Protein AF-A0A1I8JDF8-F1 (afdb_monomer_lite)

Organism: NCBI:txid282301

InterPro domains:
  IPR001594 Palmitoyltransferase, DHHC domain [PF01529] (97-231)
  IPR039859 Palmitoyltransferase PFA4/ZDHHC16/ZDHHC20/ERF2-like [PTHR12246] (13-276)

Sequence (276 aa):
DSSCRTAKQRLRRVLHWGPLIALFIIFYIAIYTSRLLLIWWPPLKSHSNLLHVAVYALEYYLVMSTYLKAMFWGPGFVPIGWRPIDLTDDQQLKSLLQWCSICKGYKAPRSHHCSRCGRCVTKMDHHCPWINACVGHRNHAQFTYFLLFAPLGCLHSAVIVSYCVYYTLFYPFYHQDSEFPTEDYAMMNLWEVLLAFFCLGLALGTTIAVGALFFVQLKSILRNRTGIEFWICDKADYRLECRHDSMTAHLSIDEAGQPPKFQYPYDLGRMRNFKQ

Radius of gyration: 25.92 Å; chains: 1; bounding box: 53×54×81 Å

Structure (mmCIF, N/CA/C/O backbone):
data_AF-A0A1I8JDF8-F1
#
_entry.id   AF-A0A1I8JDF8-F1
#
loop_
_atom_site.group_PDB
_atom_site.id
_atom_site.type_symbol
_atom_site.label_atom_id
_atom_site.label_alt_id
_atom_site.label_comp_id
_atom_site.label_asym_id
_atom_site.label_entity_id
_atom_site.label_seq_id
_atom_site.pdbx_PDB_ins_code
_atom_site.Cartn_x
_atom_site.Cartn_y
_atom_site.Cartn_z
_atom_site.occupancy
_atom_site.B_iso_or_equiv
_atom_site.auth_seq_id
_atom_site.auth_comp_id
_atom_site.auth_asym_id
_atom_site.auth_atom_id
_atom_site.pdbx_PDB_model_num
ATOM 1 N N . ASP A 1 1 ? -10.940 -16.467 15.865 1.00 50.69 1 ASP A N 1
ATOM 2 C CA . ASP A 1 1 ? -10.880 -15.403 14.839 1.00 50.69 1 ASP A CA 1
ATOM 3 C C . ASP A 1 1 ? -11.432 -15.901 13.488 1.00 50.69 1 ASP A C 1
ATOM 5 O O . ASP A 1 1 ? -10.698 -16.272 12.581 1.00 50.69 1 ASP A O 1
ATOM 9 N N . SER A 1 2 ? -12.756 -16.074 13.401 1.00 42.25 2 SER A N 1
ATOM 10 C CA . SER A 1 2 ? -13.461 -16.930 12.421 1.00 42.25 2 SER A CA 1
ATOM 11 C C . SER A 1 2 ? -13.944 -16.234 11.138 1.00 42.25 2 SER A C 1
ATOM 13 O O . SER A 1 2 ? -14.453 -16.899 10.240 1.00 42.25 2 SER A O 1
ATOM 15 N N . SER A 1 3 ? -13.773 -14.919 11.000 1.00 47.53 3 SER A N 1
ATOM 16 C CA . SER A 1 3 ? -14.378 -14.105 9.926 1.00 47.53 3 SER A CA 1
ATOM 17 C C . SER A 1 3 ? -13.696 -14.216 8.552 1.00 47.53 3 SER A C 1
ATOM 19 O O . SER A 1 3 ? -14.133 -13.563 7.609 1.00 47.53 3 SER A O 1
ATOM 21 N N . CYS A 1 4 ? -12.647 -15.035 8.410 1.00 51.50 4 CYS A N 1
ATOM 22 C CA . CYS A 1 4 ? -11.919 -15.223 7.147 1.00 51.50 4 CYS A CA 1
ATOM 23 C C . CYS A 1 4 ? -11.665 -16.705 6.795 1.00 51.50 4 CYS A C 1
ATOM 25 O O . CYS A 1 4 ? -10.653 -17.041 6.168 1.00 51.50 4 CYS A O 1
ATOM 27 N N . ARG A 1 5 ? -12.540 -17.618 7.248 1.00 56.97 5 ARG A N 1
ATOM 28 C CA . ARG A 1 5 ? -12.331 -19.066 7.065 1.00 56.97 5 ARG A CA 1
ATOM 29 C C . ARG A 1 5 ? -12.940 -19.632 5.791 1.00 56.97 5 ARG A C 1
ATOM 31 O O . ARG A 1 5 ? -12.353 -20.543 5.222 1.00 56.97 5 ARG A O 1
ATOM 38 N N . THR A 1 6 ? -14.073 -19.117 5.316 1.00 69.25 6 THR A N 1
ATOM 39 C CA . THR A 1 6 ? -14.711 -19.748 4.152 1.00 69.25 6 THR A CA 1
ATOM 40 C C . THR A 1 6 ? -13.987 -19.360 2.864 1.00 69.25 6 THR A C 1
ATOM 42 O O . THR A 1 6 ? -13.694 -18.182 2.633 1.00 69.25 6 THR A O 1
ATOM 45 N N . ALA A 1 7 ? -13.732 -20.342 1.996 1.00 78.06 7 ALA A N 1
ATOM 46 C CA . ALA A 1 7 ? -13.188 -20.104 0.659 1.00 78.06 7 ALA A CA 1
ATOM 47 C C . ALA A 1 7 ? -14.028 -19.063 -0.106 1.00 78.06 7 ALA A C 1
ATOM 49 O O . ALA A 1 7 ? -13.483 -18.171 -0.746 1.00 78.06 7 ALA A O 1
ATOM 50 N N . LYS A 1 8 ? -15.355 -19.085 0.083 1.00 81.81 8 LYS A N 1
ATOM 51 C CA . LYS A 1 8 ? -16.304 -18.115 -0.480 1.00 81.81 8 LYS A CA 1
ATOM 52 C C . LYS A 1 8 ? -16.031 -16.668 -0.053 1.00 81.81 8 LYS A C 1
ATOM 54 O O . LYS A 1 8 ? -16.109 -15.768 -0.881 1.00 81.81 8 LYS A O 1
ATOM 59 N N . GLN A 1 9 ? -15.708 -16.417 1.218 1.00 77.69 9 GLN A N 1
ATOM 60 C CA . GLN A 1 9 ? -15.363 -15.069 1.694 1.00 77.69 9 GLN A CA 1
ATOM 61 C C . GLN A 1 9 ? -14.008 -14.601 1.161 1.00 77.69 9 GLN A C 1
ATOM 63 O O . GLN A 1 9 ? -13.874 -13.435 0.802 1.00 77.69 9 GLN A O 1
ATOM 68 N N . ARG A 1 10 ? -13.020 -15.503 1.077 1.00 81.75 10 ARG A N 1
ATOM 69 C CA . ARG A 1 10 ? -11.715 -15.192 0.472 1.00 81.75 10 ARG A CA 1
ATOM 70 C C . ARG A 1 10 ? -11.858 -14.869 -1.014 1.00 81.75 10 ARG A C 1
ATOM 72 O O . ARG A 1 10 ? -11.315 -13.871 -1.465 1.00 81.75 10 ARG A O 1
ATOM 79 N N . LEU A 1 11 ? -12.665 -15.644 -1.736 1.00 85.50 11 LEU A N 1
ATOM 80 C CA . LEU A 1 11 ? -12.961 -15.407 -3.145 1.00 85.50 11 LEU A CA 1
ATOM 81 C C . LEU A 1 11 ? -13.676 -14.066 -3.353 1.00 85.50 11 LEU A C 1
ATOM 83 O O . LEU A 1 11 ? -13.231 -13.253 -4.152 1.00 85.50 11 LEU A O 1
ATOM 87 N N . ARG A 1 12 ? -14.722 -13.777 -2.568 1.00 86.81 12 ARG A N 1
ATOM 88 C CA . ARG A 1 12 ? -15.394 -12.463 -2.587 1.00 86.81 12 ARG A CA 1
ATOM 89 C C . ARG A 1 12 ? -14.449 -11.306 -2.268 1.00 86.81 12 ARG A C 1
ATOM 91 O O . ARG A 1 12 ? -14.669 -10.206 -2.762 1.00 86.81 12 ARG A O 1
ATOM 98 N N . ARG A 1 13 ? -13.424 -11.538 -1.438 1.00 87.31 13 ARG A N 1
ATOM 99 C CA . ARG A 1 13 ? -12.406 -10.525 -1.154 1.00 87.31 13 ARG A CA 1
ATOM 100 C C . ARG A 1 13 ? -11.643 -10.166 -2.422 1.00 87.31 13 ARG A C 1
ATOM 102 O O . ARG A 1 13 ? -11.627 -8.995 -2.777 1.00 87.31 13 ARG A O 1
ATOM 109 N N . VAL A 1 14 ? -11.088 -11.170 -3.099 1.00 91.31 14 VAL A N 1
ATOM 110 C CA . VAL A 1 14 ? -10.269 -11.001 -4.311 1.00 91.31 14 VAL A CA 1
ATOM 111 C C . VAL A 1 14 ? -11.081 -10.468 -5.490 1.00 91.31 14 VAL A C 1
ATOM 113 O O . VAL A 1 14 ? -10.590 -9.624 -6.223 1.00 91.31 14 VAL A O 1
ATOM 116 N N . LEU A 1 15 ? -12.332 -10.908 -5.653 1.00 94.19 15 LEU A N 1
ATOM 117 C CA . LEU A 1 15 ? -13.197 -10.493 -6.766 1.00 94.19 15 LEU A CA 1
ATOM 118 C C . LEU A 1 15 ? -13.806 -9.090 -6.606 1.00 94.19 15 LEU A C 1
ATOM 120 O O . LEU A 1 15 ? -14.598 -8.658 -7.439 1.00 94.19 15 LEU A O 1
ATOM 124 N N . HIS A 1 16 ? -13.481 -8.371 -5.534 1.00 95.56 16 HIS A N 1
ATOM 125 C CA . HIS A 1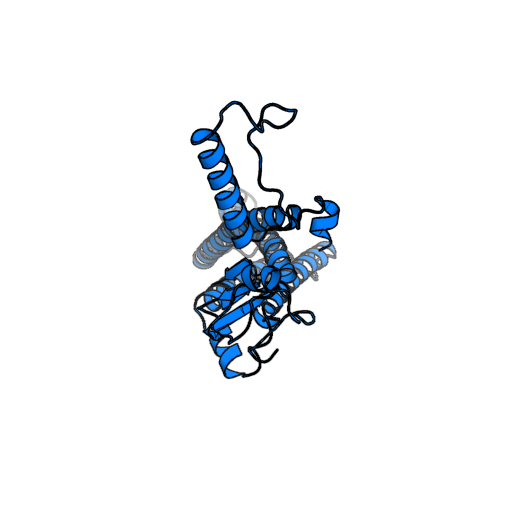 16 ? -13.870 -6.972 -5.406 1.00 95.56 16 HIS A CA 1
ATOM 126 C C . HIS A 1 16 ? -13.042 -6.103 -6.361 1.00 95.56 16 HIS A C 1
ATOM 128 O O . HIS A 1 16 ? -11.864 -6.370 -6.586 1.00 95.56 16 HIS A O 1
ATOM 134 N N . TRP A 1 17 ? -13.640 -5.033 -6.890 1.00 97.06 17 TRP A N 1
ATOM 135 C CA . TRP A 1 17 ? -12.993 -4.158 -7.875 1.00 97.06 17 TRP A CA 1
ATOM 136 C C . TRP A 1 17 ? -11.631 -3.633 -7.397 1.00 97.06 17 TRP A C 1
ATOM 138 O O . TRP A 1 17 ? -10.691 -3.570 -8.178 1.00 97.06 17 TRP A O 1
ATOM 148 N N . GLY A 1 18 ? -11.500 -3.316 -6.104 1.00 97.44 18 GLY A N 1
ATOM 149 C CA . GLY A 1 18 ? -10.258 -2.789 -5.535 1.00 97.44 18 GLY A CA 1
ATOM 150 C C . GLY A 1 18 ? -9.078 -3.755 -5.686 1.00 97.44 18 GLY A C 1
ATOM 151 O O . GLY A 1 18 ? -8.097 -3.386 -6.331 1.00 97.44 18 GLY A O 1
ATOM 152 N N . PRO A 1 19 ? -9.160 -4.993 -5.159 1.00 97.25 19 PRO A N 1
ATOM 153 C CA . PRO A 1 19 ? -8.111 -5.979 -5.370 1.00 97.25 19 PRO A CA 1
ATOM 154 C C . PRO A 1 19 ? -7.879 -6.366 -6.825 1.00 97.25 19 PRO A C 1
ATOM 156 O O . PRO A 1 19 ? -6.730 -6.549 -7.208 1.00 97.25 19 PRO A O 1
ATOM 159 N N . LEU A 1 20 ? -8.927 -6.438 -7.651 1.00 98.06 20 LEU A N 1
ATOM 160 C CA . LEU A 1 20 ? -8.763 -6.722 -9.079 1.00 98.06 20 LEU A CA 1
ATOM 161 C C . LEU A 1 20 ? -7.927 -5.648 -9.785 1.00 98.06 20 LEU A C 1
ATOM 163 O O . LEU A 1 20 ? -6.993 -5.989 -10.505 1.00 98.06 20 LEU A O 1
ATOM 167 N N . ILE A 1 21 ? -8.210 -4.365 -9.541 1.00 98.38 21 ILE A N 1
ATOM 168 C CA . ILE A 1 21 ? -7.438 -3.259 -10.125 1.00 98.38 21 ILE A CA 1
ATOM 169 C C . ILE A 1 21 ? -6.009 -3.245 -9.572 1.00 98.38 21 ILE A C 1
ATOM 171 O O . ILE A 1 21 ? -5.062 -3.114 -10.343 1.00 98.38 21 ILE A O 1
ATOM 175 N N . ALA A 1 22 ? -5.830 -3.417 -8.259 1.00 98.12 22 ALA A N 1
ATOM 176 C CA . ALA A 1 22 ? -4.500 -3.440 -7.652 1.00 98.12 22 ALA A CA 1
ATOM 177 C C . ALA A 1 22 ? -3.638 -4.583 -8.216 1.00 98.12 22 ALA A C 1
ATOM 179 O O . ALA A 1 22 ? -2.494 -4.358 -8.603 1.00 98.12 22 ALA A O 1
ATOM 180 N N . LEU A 1 23 ? -4.199 -5.793 -8.318 1.00 98.12 23 LEU A N 1
ATOM 181 C CA . LEU A 1 23 ? -3.515 -6.942 -8.906 1.00 98.12 23 LEU A CA 1
ATOM 182 C C . LEU A 1 23 ? -3.222 -6.719 -10.390 1.00 98.12 23 LEU A C 1
ATOM 184 O O . LEU A 1 23 ? -2.113 -7.015 -10.818 1.00 98.12 23 LEU A O 1
ATOM 188 N N . PHE A 1 24 ? -4.161 -6.159 -11.159 1.00 98.56 24 PHE A N 1
ATOM 189 C CA . PHE A 1 24 ? -3.918 -5.804 -12.558 1.00 98.56 24 PHE A CA 1
ATOM 190 C C . PHE A 1 24 ? -2.719 -4.860 -12.703 1.00 98.56 24 PHE A C 1
ATOM 192 O O . PHE A 1 24 ? -1.823 -5.154 -13.485 1.00 98.56 24 PHE A O 1
ATOM 199 N N . ILE A 1 25 ? -2.657 -3.781 -11.916 1.00 98.69 25 ILE A N 1
ATOM 200 C CA . ILE A 1 25 ? -1.539 -2.824 -11.954 1.00 98.69 25 ILE A CA 1
ATOM 201 C C . ILE A 1 25 ? -0.220 -3.520 -11.594 1.00 98.69 25 ILE A C 1
ATOM 203 O O . ILE A 1 25 ? 0.757 -3.392 -12.331 1.00 98.69 25 ILE A O 1
ATOM 207 N N . ILE A 1 26 ? -0.199 -4.289 -10.496 1.00 98.56 26 ILE A N 1
ATOM 208 C CA . ILE A 1 26 ? 0.996 -5.013 -10.036 1.00 98.56 26 ILE A CA 1
ATOM 209 C C . ILE A 1 26 ? 1.490 -5.979 -11.120 1.00 98.56 26 ILE A C 1
ATOM 211 O O . ILE A 1 26 ? 2.668 -5.950 -11.470 1.00 98.56 26 ILE A O 1
ATOM 215 N N . PHE A 1 27 ? 0.607 -6.819 -11.667 1.00 98.62 27 PHE A N 1
ATOM 216 C CA . PHE A 1 27 ? 0.980 -7.801 -12.683 1.00 98.62 27 PHE A CA 1
ATOM 217 C C . PHE A 1 27 ? 1.364 -7.149 -14.011 1.00 98.62 27 PHE A C 1
ATOM 219 O O . PHE A 1 27 ? 2.332 -7.587 -14.625 1.00 98.62 27 PHE A O 1
ATOM 226 N N . TYR A 1 28 ? 0.654 -6.105 -14.447 1.00 98.75 28 TYR A N 1
ATOM 227 C CA . TYR A 1 28 ? 0.951 -5.423 -15.705 1.00 98.75 28 TYR A CA 1
ATOM 228 C C . TYR A 1 28 ? 2.348 -4.794 -15.672 1.00 98.75 28 TYR A C 1
ATOM 230 O O . TYR A 1 28 ? 3.164 -5.087 -16.545 1.00 98.75 28 TYR A O 1
ATOM 238 N N . ILE A 1 29 ? 2.655 -4.005 -14.633 1.00 98.75 29 ILE A N 1
ATOM 239 C CA . ILE A 1 29 ? 3.980 -3.388 -14.468 1.00 98.75 29 ILE A CA 1
ATOM 240 C C . ILE A 1 29 ? 5.063 -4.472 -14.363 1.00 98.75 29 ILE A C 1
ATOM 242 O O . ILE A 1 29 ? 6.087 -4.375 -15.041 1.00 98.75 29 ILE A O 1
ATOM 246 N N . ALA A 1 30 ? 4.823 -5.521 -13.565 1.00 98.38 30 ALA A N 1
ATOM 247 C CA . ALA A 1 30 ? 5.782 -6.602 -13.347 1.00 98.38 30 ALA A CA 1
ATOM 248 C C . ALA A 1 30 ? 6.119 -7.363 -14.633 1.00 98.38 30 ALA A C 1
ATOM 250 O O . ALA A 1 30 ? 7.293 -7.540 -14.957 1.00 98.38 30 ALA A O 1
ATOM 251 N N . ILE A 1 31 ? 5.103 -7.800 -15.380 1.00 98.19 31 ILE A N 1
ATOM 252 C CA . ILE A 1 31 ? 5.282 -8.570 -16.616 1.00 98.19 31 ILE A CA 1
ATOM 253 C C . ILE A 1 31 ? 5.940 -7.698 -17.686 1.00 98.19 31 ILE A C 1
ATOM 255 O O . ILE A 1 31 ? 6.905 -8.132 -18.318 1.00 98.19 31 ILE A O 1
ATOM 259 N N . TYR A 1 32 ? 5.456 -6.466 -17.867 1.00 98.12 32 TYR A N 1
ATOM 260 C CA . TYR A 1 32 ? 5.972 -5.572 -18.898 1.00 98.12 32 TYR A CA 1
ATOM 261 C C . TYR A 1 32 ? 7.442 -5.212 -18.658 1.00 98.12 32 TYR A C 1
ATOM 263 O O . TYR A 1 32 ? 8.277 -5.343 -19.553 1.00 98.12 32 TYR A O 1
ATOM 271 N N . THR A 1 33 ? 7.788 -4.837 -17.427 1.00 97.88 33 THR A N 1
ATOM 272 C CA . THR A 1 33 ? 9.167 -4.480 -17.073 1.00 97.88 33 THR A CA 1
ATOM 273 C C . THR A 1 33 ? 10.085 -5.700 -17.085 1.00 97.88 33 THR A C 1
ATOM 275 O O . THR A 1 33 ? 11.207 -5.593 -17.567 1.00 97.88 33 THR A O 1
ATOM 278 N N . SER A 1 34 ? 9.619 -6.876 -16.638 1.00 97.19 34 SER A N 1
ATOM 279 C CA . SER A 1 34 ? 10.406 -8.119 -16.723 1.00 97.19 34 SER A CA 1
ATOM 280 C C . SER A 1 34 ? 10.755 -8.458 -18.168 1.00 97.19 34 SER A C 1
ATOM 282 O O . SER A 1 34 ? 11.882 -8.850 -18.453 1.00 97.19 34 SER A O 1
ATOM 284 N N . ARG A 1 35 ? 9.815 -8.262 -19.102 1.00 95.44 35 ARG A N 1
ATOM 285 C CA . ARG A 1 35 ? 10.080 -8.437 -20.532 1.00 95.44 35 ARG A CA 1
ATOM 286 C C . ARG A 1 35 ? 11.193 -7.501 -21.010 1.00 95.44 35 ARG A C 1
ATOM 288 O O . ARG A 1 35 ? 12.117 -7.969 -21.666 1.00 95.44 35 ARG A O 1
ATOM 295 N N . LEU A 1 36 ? 11.121 -6.208 -20.678 1.00 94.00 36 LEU A N 1
ATOM 296 C CA . LEU A 1 36 ? 12.167 -5.248 -21.050 1.00 94.00 36 LEU A CA 1
ATOM 297 C C . LEU A 1 36 ? 13.516 -5.609 -20.422 1.00 94.00 36 LEU A C 1
ATOM 299 O O . LEU A 1 36 ? 14.521 -5.621 -21.123 1.00 94.00 36 LEU A O 1
ATOM 303 N N . LEU A 1 37 ? 13.535 -5.978 -19.141 1.00 94.44 37 LEU A N 1
ATOM 304 C CA . LEU A 1 37 ? 14.748 -6.408 -18.448 1.00 94.44 37 LEU A CA 1
ATOM 305 C C . LEU A 1 37 ? 15.413 -7.602 -19.129 1.00 94.44 37 LEU A C 1
ATOM 307 O O . LEU A 1 37 ? 16.616 -7.577 -19.349 1.00 94.44 37 LEU A O 1
ATOM 311 N N . LEU A 1 38 ? 14.647 -8.626 -19.506 1.00 93.62 38 LEU A N 1
ATOM 312 C CA . LEU A 1 38 ? 15.200 -9.821 -20.148 1.00 93.62 38 LEU A CA 1
ATOM 313 C C . LEU A 1 38 ? 15.751 -9.553 -21.554 1.00 93.62 38 LEU A C 1
ATOM 315 O O . LEU A 1 38 ? 16.665 -10.255 -21.979 1.00 93.62 38 LEU A O 1
ATOM 319 N N . ILE A 1 39 ? 15.208 -8.558 -22.259 1.00 91.06 39 ILE A N 1
ATOM 320 C CA . ILE A 1 39 ? 15.663 -8.157 -23.596 1.00 91.06 39 ILE A CA 1
ATOM 321 C C . ILE A 1 39 ? 16.914 -7.272 -23.501 1.00 91.06 39 ILE A C 1
ATOM 323 O O . ILE A 1 39 ? 17.912 -7.546 -24.160 1.00 91.06 39 ILE A O 1
ATOM 327 N N . TRP A 1 40 ? 16.868 -6.226 -22.674 1.00 90.31 40 TRP A N 1
ATOM 328 C CA . TRP A 1 40 ? 17.892 -5.175 -22.621 1.00 90.31 40 TRP A CA 1
ATOM 329 C C . TRP A 1 40 ? 19.043 -5.496 -21.663 1.00 90.31 40 TRP A C 1
ATOM 331 O O . TRP A 1 40 ? 20.184 -5.112 -21.912 1.00 90.31 40 TRP A O 1
ATOM 341 N N . TRP A 1 41 ? 18.773 -6.259 -20.602 1.00 92.94 41 TRP A N 1
ATOM 342 C CA . TRP A 1 41 ? 19.771 -6.742 -19.646 1.00 92.94 41 TRP A CA 1
ATOM 343 C C . TRP A 1 41 ? 19.656 -8.261 -19.443 1.00 92.94 41 TRP A C 1
ATOM 345 O O . TRP A 1 41 ? 19.331 -8.719 -18.343 1.00 92.94 41 TRP A O 1
ATOM 355 N N . PRO A 1 42 ? 19.955 -9.085 -20.471 1.00 93.62 42 PRO A N 1
ATOM 356 C CA . PRO A 1 42 ? 19.862 -10.534 -20.344 1.00 93.62 42 PRO A CA 1
ATOM 357 C C . PRO A 1 42 ? 20.748 -11.042 -19.193 1.00 93.62 42 PRO A C 1
ATOM 359 O O . PRO A 1 42 ? 21.944 -10.717 -19.159 1.00 93.62 42 PRO A O 1
ATOM 362 N N . PRO A 1 43 ? 20.215 -11.860 -18.266 1.00 94.75 43 PRO A N 1
ATOM 363 C CA . PRO A 1 43 ? 20.912 -12.221 -17.029 1.00 94.75 43 PRO A CA 1
ATOM 364 C C . PRO A 1 43 ? 22.156 -13.085 -17.267 1.00 94.75 43 PRO A C 1
ATOM 366 O O . PRO A 1 43 ? 23.069 -13.082 -16.451 1.00 94.75 43 PRO A O 1
ATOM 369 N N . LEU A 1 44 ? 22.221 -13.800 -18.394 1.00 95.62 44 LEU A N 1
ATOM 370 C CA . LEU A 1 44 ? 23.359 -14.657 -18.740 1.00 95.62 44 LEU A CA 1
ATOM 371 C C . LEU A 1 44 ? 24.536 -13.890 -19.367 1.00 95.62 44 LEU A C 1
ATOM 373 O O . LEU A 1 44 ? 25.621 -14.451 -19.471 1.00 95.62 44 LEU A O 1
ATOM 377 N N . LYS A 1 45 ? 24.352 -12.621 -19.775 1.00 93.19 45 LYS A N 1
ATOM 378 C CA . LYS A 1 45 ? 25.420 -11.820 -20.408 1.00 93.19 45 LYS A CA 1
ATOM 379 C C . LYS A 1 45 ? 26.424 -11.243 -19.393 1.00 93.19 45 LYS A C 1
ATOM 381 O O . LYS A 1 45 ? 27.567 -10.997 -19.756 1.00 93.19 45 LYS A O 1
ATOM 386 N N . SER A 1 46 ? 26.023 -10.998 -18.141 1.00 96.50 46 SER A N 1
ATOM 387 C CA . SER A 1 46 ? 26.895 -10.414 -17.104 1.00 96.50 46 SER A CA 1
ATOM 388 C C . SER A 1 46 ? 26.334 -10.626 -15.695 1.00 96.50 46 SER A C 1
ATOM 390 O O . SER A 1 46 ? 25.119 -10.608 -15.496 1.00 96.50 46 SER A O 1
ATOM 392 N N . HIS A 1 47 ? 27.215 -10.704 -14.692 1.00 96.94 47 HIS A N 1
ATOM 393 C CA . HIS A 1 47 ? 26.845 -10.692 -13.271 1.00 96.94 47 HIS A CA 1
ATOM 394 C C . HIS A 1 47 ? 26.031 -9.449 -12.878 1.00 96.94 47 HIS A C 1
ATOM 396 O O . HIS A 1 47 ? 25.134 -9.547 -12.043 1.00 96.94 47 HIS A O 1
ATOM 402 N N . SER A 1 48 ? 26.302 -8.290 -13.490 1.00 96.75 48 SER A N 1
ATOM 403 C CA . SER A 1 48 ? 25.529 -7.062 -13.254 1.00 96.75 48 SER A CA 1
ATOM 404 C C . SER A 1 48 ? 24.083 -7.201 -13.730 1.00 96.75 48 SER A C 1
ATOM 406 O O . SER A 1 48 ? 23.164 -6.794 -13.025 1.00 96.75 48 SER A O 1
ATOM 408 N N . ASN A 1 49 ? 23.874 -7.824 -14.893 1.00 95.94 49 ASN A N 1
ATOM 409 C CA . ASN A 1 49 ? 22.543 -8.058 -15.451 1.00 95.94 49 ASN A CA 1
ATOM 410 C C . ASN A 1 49 ? 21.780 -9.086 -14.614 1.00 95.94 49 ASN A C 1
ATOM 412 O O . ASN A 1 49 ? 20.609 -8.882 -14.299 1.00 95.94 49 ASN A O 1
ATOM 416 N N . LEU A 1 50 ? 22.455 -10.164 -14.196 1.00 97.69 50 LEU A N 1
ATOM 417 C CA . LEU A 1 50 ? 21.881 -11.139 -13.271 1.00 97.69 50 LEU A CA 1
ATOM 418 C C . LEU A 1 50 ? 21.435 -10.470 -11.967 1.00 97.69 50 LEU A C 1
ATOM 420 O O . LEU A 1 50 ? 20.315 -10.702 -11.514 1.00 97.69 50 LEU A O 1
ATOM 424 N N . LEU A 1 51 ? 22.286 -9.619 -11.385 1.00 98.00 51 LEU A N 1
ATOM 425 C CA . LEU A 1 51 ? 21.958 -8.871 -10.175 1.00 98.00 51 LEU A CA 1
ATOM 426 C C . LEU A 1 51 ? 20.757 -7.945 -10.399 1.00 98.00 51 LEU A C 1
ATOM 428 O O . LEU A 1 51 ? 19.863 -7.908 -9.560 1.00 98.00 51 LEU A O 1
ATOM 432 N N . HIS A 1 52 ? 20.701 -7.238 -11.529 1.00 97.50 52 HIS A N 1
ATOM 433 C CA . HIS A 1 52 ? 19.600 -6.329 -11.859 1.00 97.50 52 HIS A CA 1
ATOM 434 C C . HIS A 1 52 ? 18.255 -7.063 -11.941 1.00 97.50 52 HIS A C 1
ATOM 436 O O . HIS A 1 52 ? 17.287 -6.660 -11.290 1.00 97.50 52 HIS A O 1
ATOM 442 N N . VAL A 1 53 ? 18.216 -8.198 -12.647 1.00 97.88 53 VAL A N 1
ATOM 443 C CA . VAL A 1 53 ? 17.030 -9.065 -12.731 1.00 97.88 53 VAL A CA 1
ATOM 444 C C . VAL A 1 53 ? 16.665 -9.648 -11.361 1.00 97.88 53 VAL A C 1
ATOM 446 O O . VAL A 1 53 ? 15.487 -9.687 -11.004 1.00 97.88 53 VAL A O 1
ATOM 449 N N . ALA A 1 54 ? 17.652 -10.065 -10.562 1.00 98.31 54 ALA A N 1
ATOM 450 C CA . ALA A 1 54 ? 17.419 -10.610 -9.225 1.00 98.31 54 ALA A CA 1
ATOM 451 C C . ALA A 1 54 ? 16.844 -9.564 -8.254 1.00 98.31 54 ALA A C 1
ATOM 453 O O . ALA A 1 54 ? 15.914 -9.872 -7.506 1.00 98.31 54 ALA A O 1
ATOM 454 N N . VAL A 1 55 ? 17.350 -8.326 -8.290 1.00 98.31 55 VAL A N 1
ATOM 455 C CA . VAL A 1 55 ? 16.811 -7.200 -7.510 1.00 98.31 55 VAL A CA 1
ATOM 456 C C . VAL A 1 55 ? 15.366 -6.926 -7.912 1.00 98.31 55 VAL A C 1
ATOM 458 O O . VAL A 1 55 ? 14.502 -6.856 -7.040 1.00 98.31 55 VAL A O 1
ATOM 461 N N . TYR A 1 56 ? 15.077 -6.867 -9.214 1.00 98.38 56 TYR A N 1
ATOM 462 C CA . TYR A 1 56 ? 13.713 -6.656 -9.696 1.00 98.38 56 TYR A CA 1
ATOM 463 C C . TYR A 1 56 ? 12.752 -7.769 -9.244 1.00 98.38 56 TYR A C 1
ATOM 465 O O . TYR A 1 56 ? 11.648 -7.506 -8.762 1.00 98.38 56 TYR A O 1
ATOM 473 N N . ALA A 1 57 ? 13.186 -9.031 -9.332 1.00 98.38 57 ALA A N 1
ATOM 474 C CA . ALA A 1 57 ? 12.405 -10.174 -8.869 1.00 98.38 57 ALA A CA 1
ATOM 475 C C . ALA A 1 57 ? 12.146 -10.127 -7.351 1.00 98.38 57 ALA A C 1
ATOM 477 O O . ALA A 1 57 ? 11.039 -10.443 -6.902 1.00 98.38 57 ALA A O 1
ATOM 478 N N . LEU A 1 58 ? 13.138 -9.701 -6.560 1.00 98.56 58 LEU A N 1
ATOM 479 C CA . LEU A 1 58 ? 12.996 -9.510 -5.117 1.00 98.56 58 LEU A CA 1
ATOM 480 C C . LEU A 1 58 ? 11.995 -8.396 -4.792 1.00 98.56 58 LEU A C 1
ATOM 482 O O . LEU A 1 58 ? 11.118 -8.597 -3.954 1.00 98.56 58 LE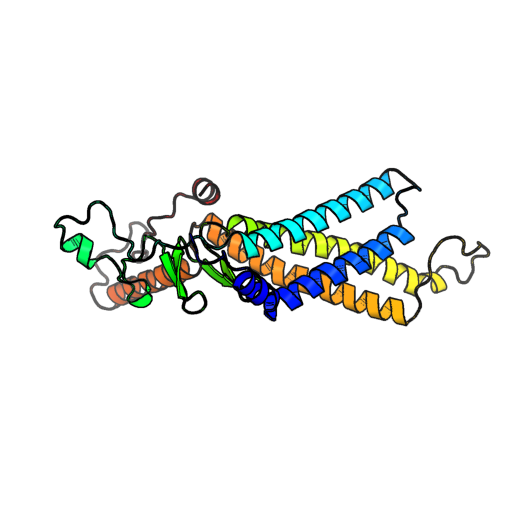U A O 1
ATOM 486 N N . GLU A 1 59 ? 12.088 -7.244 -5.454 1.00 98.50 59 GLU A N 1
ATOM 487 C CA . GLU A 1 59 ? 11.145 -6.135 -5.275 1.00 98.50 59 GLU A CA 1
ATOM 488 C C . GLU A 1 59 ? 9.712 -6.566 -5.593 1.00 98.50 59 GLU A C 1
ATOM 490 O O . GLU A 1 59 ? 8.808 -6.356 -4.781 1.00 98.50 59 GLU A O 1
ATOM 495 N N . TYR A 1 60 ? 9.507 -7.247 -6.724 1.00 98.44 60 TYR A N 1
ATOM 496 C CA . TYR A 1 60 ? 8.204 -7.799 -7.088 1.00 98.44 60 TYR A CA 1
ATOM 497 C C . TYR A 1 60 ? 7.680 -8.782 -6.031 1.00 98.44 60 TYR A C 1
ATOM 499 O O . TYR A 1 60 ? 6.524 -8.688 -5.605 1.00 98.44 60 TYR A O 1
ATOM 507 N N . TYR A 1 61 ? 8.532 -9.692 -5.549 1.00 98.62 61 TYR A N 1
ATOM 508 C CA . TYR A 1 61 ? 8.174 -10.607 -4.469 1.00 98.62 61 TYR A CA 1
ATOM 509 C C . TYR A 1 61 ? 7.777 -9.858 -3.188 1.00 98.62 61 TYR A C 1
ATOM 511 O O . TYR A 1 61 ? 6.785 -10.215 -2.544 1.00 98.62 61 TYR A O 1
ATOM 519 N N . LEU A 1 62 ? 8.503 -8.804 -2.810 1.00 98.69 62 LEU A N 1
ATOM 520 C CA . LEU A 1 62 ? 8.186 -7.988 -1.638 1.00 98.69 62 LEU A CA 1
ATOM 521 C C . LEU A 1 62 ? 6.842 -7.270 -1.804 1.00 98.69 62 LEU A C 1
ATOM 523 O O . LEU A 1 62 ? 6.009 -7.346 -0.898 1.00 98.69 62 LEU A O 1
ATOM 527 N N . VAL A 1 63 ? 6.577 -6.660 -2.964 1.00 98.75 63 VAL A N 1
ATOM 528 C CA . VAL A 1 63 ? 5.289 -6.014 -3.276 1.00 98.75 63 VAL A CA 1
ATOM 529 C C . VAL A 1 63 ? 4.142 -7.019 -3.198 1.00 98.75 63 VAL A C 1
ATOM 531 O O . VAL A 1 63 ? 3.185 -6.811 -2.451 1.00 98.75 63 VAL A O 1
ATOM 534 N N . MET A 1 64 ? 4.251 -8.138 -3.916 1.00 98.38 64 MET A N 1
ATOM 535 C CA . MET A 1 64 ? 3.197 -9.149 -3.965 1.00 98.38 64 MET A CA 1
ATOM 536 C C . MET A 1 64 ? 2.969 -9.783 -2.588 1.00 98.38 64 MET A C 1
ATOM 538 O O . MET A 1 64 ? 1.838 -9.870 -2.110 1.00 98.38 64 MET A O 1
ATOM 542 N N . SER A 1 65 ? 4.035 -10.198 -1.902 1.00 98.38 65 SER A N 1
ATOM 543 C CA . SER A 1 65 ? 3.910 -10.879 -0.611 1.00 98.38 65 SER A CA 1
ATOM 544 C C . SER A 1 65 ? 3.319 -9.973 0.470 1.00 98.38 65 SER A C 1
ATOM 546 O O . SER A 1 65 ? 2.460 -10.423 1.231 1.00 98.38 65 SER A O 1
ATOM 548 N N . THR A 1 66 ? 3.719 -8.701 0.538 1.00 98.56 66 THR A N 1
ATOM 549 C CA . THR A 1 66 ? 3.179 -7.745 1.518 1.00 98.56 66 THR A CA 1
ATOM 550 C C . THR A 1 66 ? 1.734 -7.369 1.203 1.00 98.56 66 THR A C 1
ATOM 552 O O . THR A 1 66 ? 0.908 -7.365 2.119 1.00 98.56 66 THR A O 1
ATOM 555 N N . TYR A 1 67 ? 1.383 -7.187 -0.076 1.00 98.44 67 TYR A N 1
ATOM 556 C CA . TYR A 1 67 ? 0.004 -6.971 -0.520 1.00 98.44 67 TYR A CA 1
ATOM 557 C C . TYR A 1 67 ? -0.918 -8.137 -0.123 1.00 98.44 67 TYR A C 1
ATOM 559 O O . TYR A 1 67 ? -1.946 -7.942 0.537 1.00 98.44 67 TYR A O 1
ATOM 567 N N . LEU A 1 68 ? -0.524 -9.374 -0.448 1.00 96.75 68 LEU A N 1
ATOM 568 C CA . LEU A 1 68 ? -1.306 -10.570 -0.122 1.00 96.75 68 LEU A CA 1
ATOM 569 C C . LEU A 1 68 ? -1.421 -10.781 1.394 1.00 96.75 68 LEU A C 1
ATOM 571 O O . LEU A 1 68 ? -2.496 -11.137 1.883 1.00 96.75 68 LEU A O 1
ATOM 575 N N . LYS A 1 69 ? -0.353 -10.528 2.164 1.00 96.19 69 LYS A N 1
ATOM 576 C CA . LYS A 1 69 ? -0.396 -10.597 3.635 1.00 96.19 69 LYS A CA 1
ATOM 577 C C . LYS A 1 69 ? -1.332 -9.535 4.214 1.00 96.19 69 LYS A C 1
ATOM 579 O O . LYS A 1 69 ? -2.173 -9.880 5.046 1.00 96.19 69 LYS A O 1
ATOM 584 N N . ALA A 1 70 ? -1.260 -8.288 3.743 1.00 96.31 70 ALA A N 1
ATOM 585 C CA . ALA A 1 70 ? -2.162 -7.215 4.162 1.00 96.31 70 ALA A CA 1
ATOM 586 C C . ALA A 1 70 ? -3.635 -7.575 3.897 1.00 96.31 70 ALA A C 1
ATOM 588 O O . ALA A 1 70 ? -4.497 -7.373 4.758 1.00 96.31 70 ALA A O 1
ATOM 589 N N . MET A 1 71 ? -3.908 -8.185 2.741 1.00 94.56 71 MET A N 1
ATOM 590 C CA . MET A 1 71 ? -5.240 -8.629 2.341 1.00 94.56 71 MET A CA 1
ATOM 591 C C . MET A 1 71 ? -5.741 -9.846 3.136 1.00 94.56 71 MET A C 1
ATOM 593 O O . MET A 1 71 ? -6.913 -9.879 3.520 1.00 94.56 71 MET A O 1
ATOM 597 N N . PHE A 1 72 ? -4.910 -10.866 3.380 1.00 92.56 72 PHE A N 1
ATOM 598 C CA . PHE A 1 72 ? -5.383 -12.166 3.880 1.00 92.56 72 PHE A CA 1
ATOM 599 C C . PHE A 1 72 ? -5.147 -12.440 5.363 1.00 92.56 72 PHE A C 1
ATOM 601 O O . PHE A 1 72 ? -5.913 -13.216 5.937 1.00 92.56 72 PHE A O 1
ATOM 608 N N . TRP A 1 73 ? -4.165 -11.809 6.016 1.00 91.00 73 TRP A N 1
ATOM 609 C CA . TRP A 1 73 ? -3.969 -11.989 7.465 1.00 91.00 73 TRP A CA 1
ATOM 610 C C . TRP A 1 73 ? -5.154 -11.471 8.282 1.00 91.00 73 TRP A C 1
ATOM 612 O O . TRP A 1 73 ? -5.444 -11.993 9.360 1.00 91.00 73 TRP A O 1
ATOM 622 N N . GLY A 1 74 ? -5.875 -10.497 7.727 1.00 87.75 74 GLY A N 1
ATOM 623 C CA . GLY A 1 74 ? -7.012 -9.857 8.363 1.00 87.75 74 GLY A CA 1
ATOM 624 C C . GLY A 1 74 ? -6.592 -8.819 9.409 1.00 87.75 74 GLY A C 1
ATOM 625 O O . GLY A 1 74 ? -5.455 -8.816 9.877 1.00 87.75 74 GLY A O 1
ATOM 626 N N . PRO A 1 75 ? -7.520 -7.934 9.795 1.00 94.12 75 PRO A N 1
ATOM 627 C CA . PRO A 1 75 ? -7.197 -6.762 10.605 1.00 94.12 75 PRO A CA 1
ATOM 628 C C . PRO A 1 75 ? -6.997 -7.058 12.098 1.00 94.12 75 PRO A C 1
ATOM 630 O O . PRO A 1 75 ? -6.462 -6.222 12.819 1.00 94.12 75 PRO A O 1
ATOM 633 N N . GLY A 1 76 ? -7.414 -8.241 12.562 1.00 93.94 76 GLY A N 1
ATOM 634 C CA . GLY A 1 76 ? -7.600 -8.545 13.980 1.00 93.94 76 GLY A CA 1
ATOM 635 C C . GLY A 1 76 ? -8.984 -8.086 14.435 1.00 93.94 76 GLY A C 1
ATOM 636 O O . GLY A 1 76 ? -9.263 -6.893 14.532 1.00 93.94 76 GLY A O 1
ATOM 637 N N . PHE A 1 77 ? -9.894 -9.034 14.661 1.00 94.88 77 PHE A N 1
ATOM 638 C CA . PHE A 1 77 ? -11.241 -8.711 15.126 1.00 94.88 77 PHE A CA 1
ATOM 639 C C . PHE A 1 77 ? -11.357 -8.907 16.630 1.00 94.88 77 PHE A C 1
ATOM 641 O O . PHE A 1 77 ? -10.855 -9.882 17.187 1.00 94.88 77 PHE A O 1
ATOM 648 N N . VAL A 1 78 ? -12.116 -8.024 17.270 1.00 95.38 78 VAL A N 1
ATOM 649 C CA . VAL A 1 78 ? -12.540 -8.222 18.655 1.00 95.38 78 VAL A CA 1
ATOM 650 C C . VAL A 1 78 ? -13.454 -9.463 18.710 1.00 95.38 78 VAL A C 1
ATOM 652 O O . VAL A 1 78 ? -14.309 -9.630 17.818 1.00 95.38 78 VAL A O 1
ATOM 655 N N . PRO A 1 79 ? -13.290 -10.360 19.703 1.00 94.69 79 PRO A N 1
ATOM 656 C CA . PRO A 1 79 ? -14.217 -11.467 19.925 1.00 94.69 79 PRO A CA 1
ATOM 657 C C . PRO A 1 79 ? -15.671 -10.982 20.015 1.00 94.69 79 PRO A C 1
ATOM 659 O O . PRO A 1 79 ? -15.955 -9.910 20.545 1.00 94.69 79 PRO A O 1
ATOM 662 N N . ILE A 1 80 ? -16.607 -11.755 19.464 1.00 93.94 80 ILE A N 1
ATOM 663 C CA . ILE A 1 80 ? -18.038 -11.440 19.596 1.00 93.94 80 ILE A CA 1
ATOM 664 C C . ILE A 1 80 ? -18.406 -11.562 21.074 1.00 93.94 80 ILE A C 1
ATOM 666 O O . ILE A 1 80 ? -17.977 -12.507 21.732 1.00 93.94 80 ILE A O 1
ATOM 670 N N . GLY A 1 81 ? -19.168 -10.600 21.590 1.00 93.62 81 GLY A N 1
ATOM 671 C CA . GLY A 1 81 ? -19.509 -10.562 23.007 1.00 93.62 81 GLY A CA 1
ATOM 672 C C . GLY A 1 81 ? -18.349 -10.205 23.934 1.00 93.62 81 GLY A C 1
ATOM 673 O O . GLY A 1 81 ? -18.452 -10.483 25.123 1.00 93.62 81 GLY A O 1
ATOM 674 N N . TRP A 1 82 ? -17.259 -9.613 23.425 1.00 93.69 82 TRP A N 1
ATOM 675 C CA . TRP A 1 82 ? -16.115 -9.234 24.258 1.00 93.69 82 TRP A CA 1
ATOM 676 C C . TRP A 1 82 ? -16.525 -8.325 25.424 1.00 93.69 82 TRP A C 1
ATOM 678 O O . TRP A 1 82 ? -17.330 -7.399 25.269 1.00 93.69 82 TRP A O 1
ATOM 688 N N . ARG A 1 83 ? -15.946 -8.605 26.593 1.00 90.38 83 ARG A N 1
ATOM 689 C CA . ARG A 1 83 ? -16.106 -7.856 27.839 1.00 90.38 83 ARG A CA 1
ATOM 690 C C . ARG A 1 83 ? -14.740 -7.781 28.546 1.00 90.38 83 ARG A C 1
ATOM 692 O O . ARG A 1 83 ? -14.010 -8.771 28.493 1.00 90.38 83 ARG A O 1
ATOM 699 N N . PRO A 1 84 ? -14.382 -6.646 29.169 1.00 86.06 84 PRO A N 1
ATOM 700 C CA . PRO A 1 84 ? -13.236 -6.567 30.074 1.00 86.06 84 PRO A CA 1
ATOM 701 C C . PRO A 1 84 ? -13.336 -7.588 31.218 1.00 86.06 84 PRO A C 1
ATOM 703 O O . PRO A 1 84 ? -14.441 -7.899 31.661 1.00 86.06 84 PRO A O 1
ATOM 706 N N . ILE A 1 85 ? -12.188 -8.099 31.673 1.00 78.75 85 ILE A N 1
ATOM 707 C CA . ILE A 1 85 ? -12.093 -9.157 32.696 1.00 78.75 85 ILE A CA 1
ATOM 708 C C . ILE A 1 85 ? -12.534 -8.625 34.072 1.00 78.75 85 ILE A C 1
ATOM 710 O O . ILE A 1 85 ? -13.352 -9.260 34.728 1.00 78.75 85 ILE A O 1
ATOM 714 N N . ASP A 1 86 ? -12.115 -7.410 34.435 1.00 72.75 86 ASP A N 1
ATOM 715 C CA . ASP A 1 86 ? -12.351 -6.809 35.760 1.00 72.75 86 ASP A CA 1
ATOM 716 C C . ASP A 1 86 ? -13.577 -5.880 35.795 1.00 72.75 86 ASP A C 1
ATOM 718 O O . ASP A 1 86 ? -13.593 -4.834 36.436 1.00 72.75 86 ASP A O 1
ATOM 722 N N . LEU A 1 87 ? -14.634 -6.231 35.061 1.00 68.44 87 LEU A N 1
ATOM 723 C CA . LEU A 1 87 ? -15.865 -5.431 34.982 1.00 68.44 87 LEU A CA 1
ATOM 724 C C . LEU A 1 87 ? -16.750 -5.497 36.242 1.00 68.44 87 LEU A C 1
ATOM 726 O O . LEU A 1 87 ? -17.873 -4.976 36.225 1.00 68.44 87 LEU A O 1
ATOM 730 N N . THR A 1 88 ? -16.301 -6.192 37.289 1.00 60.56 88 THR A N 1
ATOM 731 C CA . THR A 1 88 ? -17.064 -6.417 38.517 1.00 60.56 88 THR A CA 1
ATOM 732 C C . THR A 1 88 ? -17.207 -5.097 39.282 1.00 60.56 88 THR A C 1
ATOM 734 O O . THR A 1 88 ? -16.263 -4.587 39.870 1.00 60.56 88 THR A O 1
ATOM 737 N N . ASP A 1 89 ? -18.417 -4.545 39.190 1.00 63.91 89 ASP A N 1
ATOM 738 C CA . ASP A 1 89 ? -19.031 -3.468 39.980 1.00 63.91 89 ASP A CA 1
ATOM 739 C C . ASP A 1 89 ? -18.531 -2.020 39.897 1.00 63.91 89 ASP A C 1
ATOM 741 O O . ASP A 1 89 ? -19.201 -1.138 40.434 1.00 63.91 89 ASP A O 1
ATOM 745 N N . ASP A 1 90 ? -17.504 -1.702 39.105 1.00 75.12 90 ASP A N 1
ATOM 746 C CA . ASP A 1 90 ? -17.185 -0.292 38.829 1.00 75.12 90 ASP A CA 1
ATOM 747 C C . ASP A 1 90 ? -18.156 0.320 37.791 1.00 75.12 90 ASP A C 1
ATOM 749 O O . ASP A 1 90 ? -18.012 0.188 36.567 1.00 75.12 90 ASP A O 1
ATOM 753 N N . GLN A 1 91 ? -19.190 0.999 38.295 1.00 76.44 91 GLN A N 1
ATOM 754 C CA . GLN A 1 91 ? -20.189 1.702 37.486 1.00 76.44 91 GLN A CA 1
ATOM 755 C C . GLN A 1 91 ? -19.591 2.888 36.710 1.00 76.44 91 GLN A C 1
ATOM 757 O O . GLN A 1 91 ? -20.063 3.210 35.614 1.00 76.44 91 GLN A O 1
ATOM 762 N N . GLN A 1 92 ? -18.533 3.511 37.235 1.00 78.12 92 GLN A N 1
ATOM 763 C CA . GLN A 1 92 ? -17.836 4.608 36.573 1.00 78.12 92 GLN A CA 1
ATOM 764 C C . GLN A 1 92 ? -17.078 4.080 35.354 1.00 78.12 92 GLN A C 1
ATOM 766 O O . GLN A 1 92 ? -17.251 4.617 34.258 1.00 78.12 92 GLN A O 1
ATOM 771 N N . LEU A 1 93 ? -16.349 2.969 35.486 1.00 76.81 93 LEU A N 1
ATOM 772 C CA . LEU A 1 93 ? -15.681 2.312 34.361 1.00 76.81 93 LEU A CA 1
ATOM 773 C C . LEU A 1 93 ? -16.689 1.861 33.295 1.00 76.81 93 LEU A C 1
ATOM 775 O O . LEU A 1 93 ? -16.482 2.107 32.106 1.00 76.81 93 LEU A O 1
ATOM 779 N N . LYS A 1 94 ? -17.820 1.268 33.705 1.00 77.56 94 LYS A N 1
ATOM 780 C CA . LYS A 1 94 ? -18.905 0.882 32.782 1.00 77.56 94 LYS A CA 1
ATOM 781 C C . LYS A 1 94 ? -19.440 2.068 31.978 1.00 77.56 94 LYS A C 1
ATOM 783 O O . LYS A 1 94 ? -19.729 1.894 30.795 1.00 77.56 94 LYS A O 1
ATOM 788 N N . SER A 1 95 ? -19.535 3.256 32.583 1.00 80.94 95 SER A N 1
ATOM 789 C CA . SER A 1 95 ? -20.013 4.472 31.906 1.00 80.94 95 SER A CA 1
ATOM 790 C C . SER A 1 95 ? -19.059 4.984 30.814 1.00 80.94 95 SER A C 1
ATOM 792 O O . SER A 1 95 ? -19.498 5.635 29.867 1.00 80.94 95 SER A O 1
ATOM 794 N N . LEU A 1 96 ? -17.768 4.644 30.905 1.00 82.81 96 LEU A N 1
ATOM 795 C CA . LEU A 1 96 ? -16.734 5.033 29.938 1.00 82.81 96 LEU A CA 1
ATOM 796 C C . LEU A 1 96 ? -16.611 4.055 28.757 1.00 82.81 96 LEU A C 1
ATOM 798 O O . LEU A 1 96 ? -16.021 4.391 27.725 1.00 82.81 96 LEU A O 1
ATOM 802 N N . LEU A 1 97 ? -17.152 2.840 28.879 1.00 87.50 97 LEU A N 1
ATOM 803 C CA . LEU A 1 97 ? -17.041 1.811 27.850 1.00 87.50 97 LEU A CA 1
ATOM 804 C C . LEU A 1 97 ? -18.097 1.979 26.755 1.00 87.50 97 LEU A C 1
ATOM 806 O O . LEU A 1 97 ? -19.289 2.135 27.003 1.00 87.50 97 LEU A O 1
ATOM 810 N N . GLN A 1 98 ? -17.669 1.843 25.501 1.00 92.56 98 GLN A N 1
ATOM 811 C CA . GLN A 1 98 ? -18.583 1.882 24.363 1.00 92.56 98 GLN A CA 1
ATOM 812 C C . GLN A 1 98 ? -19.140 0.493 24.053 1.00 92.56 98 GLN A C 1
ATOM 814 O O . GLN A 1 98 ? -18.383 -0.453 23.838 1.00 92.56 98 GLN A O 1
ATOM 819 N N . TRP A 1 99 ? -20.461 0.377 23.937 1.00 94.00 99 TRP A N 1
ATOM 820 C CA . TRP A 1 99 ? -21.128 -0.854 23.514 1.00 94.00 99 TRP A CA 1
ATOM 821 C C . TRP A 1 99 ? -21.279 -0.933 21.987 1.00 94.00 99 TRP A C 1
ATOM 823 O O . TRP A 1 99 ? -21.527 0.067 21.310 1.00 94.00 99 TRP A O 1
ATOM 833 N N . CYS A 1 100 ? -21.148 -2.134 21.422 1.00 97.00 100 CYS A N 1
ATOM 834 C CA . CYS A 1 100 ? -21.487 -2.429 20.034 1.00 97.00 100 CYS A CA 1
ATOM 835 C C . CYS A 1 100 ? -22.679 -3.390 19.983 1.00 97.00 100 CYS A C 1
ATOM 837 O O . CYS A 1 100 ? -22.546 -4.572 20.301 1.00 97.00 100 CYS A O 1
ATOM 839 N N . SER A 1 101 ? -23.826 -2.904 19.504 1.00 96.88 101 SER A N 1
ATOM 840 C CA . SER A 1 101 ? -25.055 -3.698 19.375 1.00 96.88 101 SER A CA 1
ATOM 841 C C . SER A 1 101 ? -24.905 -4.882 18.413 1.00 96.88 101 SER A C 1
ATOM 843 O O . SER A 1 101 ? -25.341 -5.985 18.729 1.00 96.88 101 SER A O 1
ATOM 845 N N . ILE A 1 102 ? -24.220 -4.689 17.279 1.00 96.12 102 ILE A N 1
ATOM 846 C CA . ILE A 1 102 ? -24.021 -5.726 16.250 1.00 96.12 102 ILE A CA 1
ATOM 847 C C . ILE A 1 102 ? -23.136 -6.867 16.773 1.00 96.12 102 ILE A C 1
ATOM 849 O O . ILE A 1 102 ? -23.440 -8.039 16.574 1.00 96.12 102 ILE A O 1
ATOM 853 N N . CYS A 1 103 ? -22.039 -6.538 17.463 1.00 96.06 103 CYS A N 1
ATOM 854 C CA . CYS A 1 103 ? -21.128 -7.535 18.040 1.00 96.06 103 CYS A CA 1
ATOM 855 C C . CYS A 1 103 ? -21.568 -8.028 19.428 1.00 96.06 103 CYS A C 1
ATOM 857 O O . CYS A 1 103 ? -20.900 -8.902 19.982 1.00 96.06 103 CYS A O 1
ATOM 859 N N . LYS A 1 104 ? -22.659 -7.475 19.979 1.00 96.31 104 LYS A N 1
ATOM 860 C CA . LYS A 1 104 ? -23.231 -7.793 21.297 1.00 96.31 104 LYS A CA 1
ATOM 861 C C . LYS A 1 104 ? -22.204 -7.768 22.438 1.00 96.31 104 LYS A C 1
ATOM 863 O O . LYS A 1 104 ? -22.246 -8.615 23.326 1.00 96.31 104 LYS A O 1
ATOM 868 N N . GLY A 1 105 ? -21.266 -6.824 22.391 1.00 94.06 105 GLY A N 1
ATOM 869 C CA . GLY A 1 105 ? -20.163 -6.707 23.346 1.00 94.06 105 GLY A CA 1
ATOM 870 C C . GLY A 1 105 ? -19.610 -5.288 23.420 1.00 94.06 105 GLY A C 1
ATOM 871 O O . GLY A 1 105 ? -19.953 -4.432 22.598 1.00 94.06 105 GLY A O 1
ATOM 872 N N . TYR A 1 106 ? -18.732 -5.045 24.390 1.00 94.44 106 TYR A N 1
ATOM 873 C CA . TYR A 1 106 ? -18.008 -3.783 24.491 1.00 94.44 106 TYR A CA 1
ATOM 874 C C . TYR A 1 106 ? -16.950 -3.677 23.388 1.00 94.44 106 TYR A C 1
ATOM 876 O O . TYR A 1 106 ? -16.425 -4.672 22.881 1.00 94.44 106 TYR A O 1
ATOM 884 N N . LYS A 1 107 ? -16.629 -2.448 22.995 1.00 94.75 107 LYS A N 1
ATOM 885 C CA . LYS A 1 107 ? -15.470 -2.164 22.156 1.00 94.75 107 LYS A CA 1
ATOM 886 C C . LYS A 1 107 ? -14.228 -2.224 23.041 1.00 94.75 107 LYS A C 1
ATOM 888 O O . LYS A 1 107 ? -14.133 -1.490 24.020 1.00 94.75 107 LYS A O 1
ATOM 893 N N . ALA A 1 108 ? -13.277 -3.081 22.683 1.00 93.75 108 ALA A N 1
ATOM 894 C CA . ALA A 1 108 ? -11.946 -3.068 23.279 1.00 93.75 108 ALA A CA 1
ATOM 895 C C . ALA A 1 108 ? -11.260 -1.703 23.053 1.00 93.75 108 ALA A C 1
ATOM 897 O O . ALA A 1 108 ? -11.624 -1.000 22.097 1.00 93.75 108 ALA A O 1
ATOM 898 N N . PRO A 1 109 ? -10.260 -1.326 23.872 1.00 92.12 109 PRO A N 1
ATOM 899 C CA . PRO A 1 109 ? -9.498 -0.099 23.664 1.00 92.12 109 PRO A CA 1
ATOM 900 C C . PRO A 1 109 ? -9.012 0.030 22.218 1.00 92.12 109 PRO A C 1
ATOM 902 O O . PRO A 1 109 ? -8.548 -0.943 21.617 1.00 92.12 109 PRO A O 1
ATOM 905 N N . ARG A 1 110 ? -9.156 1.233 21.646 1.00 95.19 110 ARG A N 1
ATOM 906 C CA . ARG A 1 110 ? -8.770 1.558 20.258 1.00 95.19 110 ARG A CA 1
ATOM 907 C C . ARG A 1 110 ? -9.489 0.733 19.175 1.00 95.19 110 ARG A C 1
ATOM 909 O O . ARG A 1 110 ? -9.052 0.690 18.025 1.00 95.19 110 ARG A O 1
ATOM 916 N N . SER A 1 111 ? -10.562 0.017 19.519 1.00 97.00 111 SER A N 1
ATOM 917 C CA . SER A 1 111 ? -11.334 -0.761 18.550 1.00 97.00 111 SER A CA 1
ATOM 918 C C . SER A 1 111 ? -12.558 -0.002 18.052 1.00 97.00 111 SER A C 1
ATOM 920 O O . SER A 1 111 ? -13.241 0.697 18.803 1.00 97.00 111 SER A O 1
ATOM 922 N N . HIS A 1 112 ? -12.875 -0.188 16.773 1.00 97.62 112 HIS A N 1
ATOM 923 C CA . HIS A 1 112 ? -14.023 0.449 16.136 1.00 97.62 112 HIS A CA 1
ATOM 924 C C . HIS A 1 112 ? -14.810 -0.566 15.309 1.00 97.62 112 HIS A C 1
ATOM 926 O O . HIS A 1 112 ? -14.257 -1.532 14.781 1.00 97.62 112 HIS A O 1
ATOM 932 N N . HIS A 1 113 ? -16.128 -0.375 15.228 1.00 97.56 113 HIS A N 1
ATOM 933 C CA . HIS A 1 113 ? -16.986 -1.226 14.412 1.00 97.56 113 HIS A CA 1
ATOM 934 C C . HIS A 1 113 ? -16.901 -0.795 12.950 1.00 97.56 113 HIS A C 1
ATOM 936 O O . HIS A 1 113 ? -17.245 0.338 12.621 1.00 97.56 113 HIS A O 1
ATOM 942 N N . CYS A 1 114 ? -16.498 -1.708 12.070 1.00 97.56 114 CYS A N 1
ATOM 943 C CA . CYS A 1 114 ? -16.554 -1.479 10.635 1.00 97.56 114 CYS A CA 1
ATOM 944 C C . CYS A 1 114 ? -17.842 -2.080 10.069 1.00 97.56 114 CYS A C 1
ATOM 946 O O . CYS A 1 114 ? -17.991 -3.302 10.047 1.00 97.56 114 CYS A O 1
ATOM 948 N N . SER A 1 115 ? -18.736 -1.237 9.549 1.00 95.50 115 SER A N 1
ATOM 949 C CA . SER A 1 115 ? -19.989 -1.674 8.916 1.00 95.50 115 SER A CA 1
ATOM 950 C C . SER A 1 115 ? -19.754 -2.579 7.701 1.00 95.50 115 SER A C 1
ATOM 952 O O . SER A 1 115 ? -20.462 -3.565 7.528 1.00 95.50 115 SER A O 1
ATOM 954 N N . ARG A 1 116 ? -18.712 -2.306 6.900 1.00 93.62 116 ARG A N 1
ATOM 955 C CA . ARG A 1 116 ? -18.327 -3.128 5.735 1.00 93.62 116 ARG A CA 1
ATOM 956 C C . ARG A 1 116 ? -17.866 -4.531 6.138 1.00 93.62 116 ARG A C 1
ATOM 958 O O . ARG A 1 116 ? -18.172 -5.498 5.451 1.00 93.62 116 ARG A O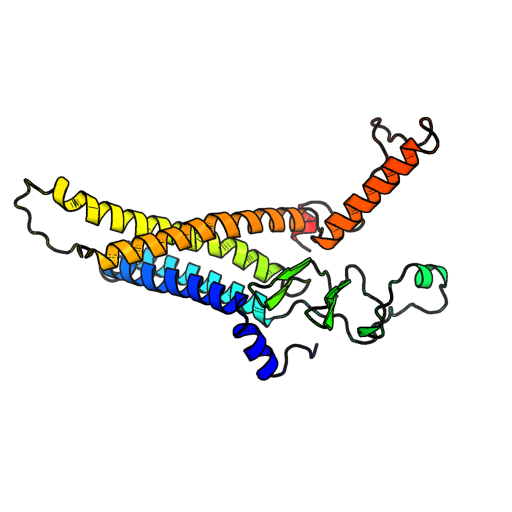 1
ATOM 965 N N . CYS A 1 117 ? -17.134 -4.650 7.246 1.00 92.94 117 CYS A N 1
ATOM 966 C CA . CYS A 1 117 ? -16.689 -5.946 7.765 1.00 92.94 117 CYS A CA 1
ATOM 967 C C . CYS A 1 117 ? -17.717 -6.616 8.693 1.00 92.94 117 CYS A C 1
ATOM 969 O O . CYS A 1 117 ? -17.553 -7.794 9.010 1.00 92.94 117 CYS A O 1
ATOM 971 N N . GLY A 1 118 ? -18.730 -5.882 9.167 1.00 94.56 118 GLY A N 1
ATOM 972 C CA . GLY A 1 118 ? -19.736 -6.352 10.125 1.00 94.56 118 GLY A CA 1
ATOM 973 C C . GLY A 1 118 ? -19.168 -6.727 11.498 1.00 94.56 118 GLY A C 1
ATOM 974 O O . GLY A 1 118 ? -19.752 -7.540 12.213 1.00 94.56 118 GLY A O 1
ATOM 975 N N . ARG A 1 119 ? -17.989 -6.207 11.862 1.00 94.69 119 ARG A N 1
ATOM 976 C CA . ARG A 1 119 ? -17.239 -6.608 13.063 1.00 94.69 119 ARG A CA 1
ATOM 977 C C . ARG A 1 119 ? -16.452 -5.440 13.652 1.00 94.69 119 ARG A C 1
ATOM 979 O O . ARG A 1 119 ? -15.996 -4.559 12.925 1.00 94.69 119 ARG A O 1
ATOM 986 N N . CYS A 1 120 ? -16.244 -5.476 14.969 1.00 97.44 120 CYS A N 1
ATOM 987 C CA . CYS A 1 120 ? -15.275 -4.615 15.647 1.00 97.44 120 CYS A CA 1
ATOM 988 C C . CYS A 1 120 ? -13.843 -5.058 15.329 1.00 97.44 120 CYS A C 1
ATOM 990 O O . CYS A 1 120 ? -13.509 -6.235 15.469 1.00 97.44 120 CYS A O 1
ATOM 992 N N . VAL A 1 121 ? -13.015 -4.108 14.908 1.00 97.69 121 VAL A N 1
ATOM 993 C CA . VAL A 1 121 ? -11.614 -4.291 14.514 1.00 97.69 121 VAL A CA 1
ATOM 994 C C . VAL A 1 121 ? -10.709 -3.677 15.580 1.00 97.69 121 VAL A C 1
ATOM 996 O O . VAL A 1 121 ? -10.948 -2.545 15.994 1.00 97.69 121 VAL A O 1
ATOM 999 N N . THR A 1 122 ? -9.689 -4.408 16.035 1.00 97.00 122 THR A N 1
ATOM 1000 C CA . THR A 1 122 ? -8.704 -3.909 17.010 1.00 97.00 122 THR A CA 1
ATOM 1001 C C . THR A 1 122 ? -7.745 -2.911 16.360 1.00 97.00 122 THR A C 1
ATOM 1003 O O . THR A 1 122 ? -7.291 -3.141 15.239 1.00 97.00 122 THR A O 1
ATOM 1006 N N . LYS A 1 123 ? -7.436 -1.801 17.056 1.00 97.06 123 LYS A N 1
ATOM 1007 C CA . LYS A 1 123 ? -6.612 -0.682 16.542 1.00 97.06 123 LYS A CA 1
ATOM 1008 C C . LYS A 1 123 ? -7.008 -0.323 15.100 1.00 97.06 123 LYS A C 1
ATOM 1010 O O . LYS A 1 123 ? -6.172 -0.337 14.201 1.00 97.06 123 LYS A O 1
ATOM 1015 N N . MET A 1 124 ? -8.311 -0.146 14.863 1.00 97.94 124 MET A N 1
ATOM 1016 C CA . MET A 1 124 ? -8.846 0.051 13.513 1.00 97.94 124 MET A CA 1
ATOM 1017 C C . MET A 1 124 ? -8.334 1.367 12.938 1.00 97.94 124 MET A C 1
ATOM 1019 O O . MET A 1 124 ? -8.578 2.416 13.523 1.00 97.94 124 MET A O 1
ATOM 1023 N N . ASP A 1 125 ? -7.696 1.306 11.772 1.00 97.75 125 ASP A N 1
ATOM 1024 C CA . ASP A 1 125 ? -7.269 2.501 11.051 1.00 97.75 125 ASP A CA 1
ATOM 1025 C C . ASP A 1 125 ? -8.341 2.940 10.056 1.00 97.75 125 ASP A C 1
ATOM 1027 O O . ASP A 1 125 ? -8.986 3.970 10.227 1.00 97.75 125 ASP A O 1
ATOM 1031 N N . HIS A 1 126 ? -8.607 2.110 9.050 1.00 97.44 126 HIS A N 1
ATOM 1032 C CA . HIS A 1 126 ? -9.649 2.367 8.063 1.00 97.44 126 HIS A CA 1
ATOM 1033 C C . HIS A 1 126 ? -10.107 1.070 7.391 1.00 97.44 126 HIS A C 1
ATOM 1035 O O . HIS A 1 126 ? -9.517 -0.001 7.553 1.00 97.44 126 HIS A O 1
ATOM 1041 N N . HIS A 1 127 ? -11.193 1.151 6.624 1.00 97.44 127 HIS A N 1
ATOM 1042 C CA . HIS A 1 127 ? -11.559 0.103 5.677 1.00 97.44 127 HIS A CA 1
ATOM 1043 C C . HIS A 1 127 ? -10.971 0.441 4.309 1.00 97.44 127 HIS A C 1
ATOM 1045 O O . HIS A 1 127 ? -11.345 1.454 3.722 1.00 97.44 127 HIS A O 1
ATOM 1051 N N . CYS A 1 128 ? -10.055 -0.388 3.811 1.00 97.44 128 CYS A N 1
ATOM 1052 C CA . CYS A 1 128 ? -9.357 -0.126 2.561 1.00 97.44 128 CYS A CA 1
ATOM 1053 C C . CYS A 1 128 ? -10.026 -0.890 1.407 1.00 97.44 128 CYS A C 1
ATOM 1055 O O . CYS A 1 128 ? -10.016 -2.128 1.409 1.00 97.44 128 CYS A O 1
ATOM 1057 N N . PRO A 1 129 ? -10.583 -0.190 0.400 1.00 96.62 129 PRO A N 1
ATOM 1058 C CA . PRO A 1 129 ? -11.227 -0.852 -0.730 1.00 96.62 129 PRO A CA 1
ATOM 1059 C C . PRO A 1 129 ? -10.229 -1.642 -1.587 1.00 96.62 129 PRO A C 1
ATOM 1061 O O . PRO A 1 129 ? -10.606 -2.682 -2.117 1.00 96.62 129 PRO A O 1
ATOM 1064 N N . TRP A 1 130 ? -8.961 -1.215 -1.661 1.00 97.81 130 TRP A N 1
ATOM 1065 C CA . TRP A 1 130 ? -7.899 -1.822 -2.485 1.00 97.81 130 TRP A CA 1
ATOM 1066 C C . TRP A 1 130 ? -7.445 -3.212 -2.030 1.00 97.81 130 TRP A C 1
ATOM 1068 O O . TRP A 1 130 ? -6.916 -3.978 -2.829 1.00 97.81 130 TRP A O 1
ATOM 1078 N N . ILE A 1 131 ? -7.673 -3.553 -0.761 1.00 96.25 131 ILE A N 1
ATOM 1079 C CA . ILE A 1 131 ? -7.457 -4.905 -0.213 1.00 96.25 131 ILE A CA 1
ATOM 1080 C C . ILE A 1 131 ? -8.776 -5.573 0.209 1.00 96.25 131 ILE A C 1
ATOM 1082 O O . ILE A 1 131 ? -8.768 -6.688 0.729 1.00 96.25 131 ILE A O 1
ATOM 1086 N N . ASN A 1 132 ? -9.907 -4.876 0.029 1.00 95.88 132 ASN A N 1
ATOM 1087 C CA . ASN A 1 132 ? -11.243 -5.268 0.486 1.00 95.88 132 ASN A CA 1
ATOM 1088 C C . ASN A 1 132 ? -11.239 -5.853 1.918 1.00 95.88 132 ASN A C 1
ATOM 1090 O O . ASN A 1 132 ? -11.757 -6.940 2.215 1.00 95.88 132 ASN A O 1
ATOM 1094 N N . ALA A 1 133 ? -10.559 -5.134 2.809 1.00 94.56 133 ALA A N 1
ATOM 1095 C CA . ALA A 1 133 ? -10.368 -5.489 4.205 1.00 94.56 133 ALA A CA 1
ATOM 1096 C C . ALA A 1 133 ? -10.079 -4.230 5.030 1.00 94.56 133 ALA A C 1
ATOM 1098 O O . ALA A 1 133 ? -9.602 -3.216 4.517 1.00 94.56 133 ALA A O 1
ATOM 1099 N N . CYS A 1 134 ? -10.348 -4.293 6.333 1.00 97.44 134 CYS A N 1
ATOM 1100 C CA . CYS A 1 134 ? -9.821 -3.276 7.232 1.00 97.44 134 CYS A CA 1
ATOM 1101 C C . CYS A 1 134 ? -8.301 -3.369 7.342 1.00 97.44 134 CYS A C 1
ATOM 1103 O O . CYS A 1 134 ? -7.726 -4.458 7.287 1.00 97.44 134 CYS A O 1
ATOM 1105 N N . VAL A 1 135 ? -7.688 -2.212 7.558 1.00 98.19 135 VAL A N 1
ATOM 1106 C CA . VAL A 1 135 ? -6.350 -2.080 8.120 1.00 98.19 135 VAL A CA 1
ATOM 1107 C C . VAL A 1 135 ? -6.533 -1.896 9.624 1.00 98.19 135 VAL A C 1
ATOM 1109 O O . VAL A 1 135 ? -7.268 -1.012 10.069 1.00 98.19 135 VAL A O 1
ATOM 1112 N N . GLY A 1 136 ? -5.941 -2.792 10.403 1.00 97.12 136 GLY A N 1
ATOM 1113 C CA . GLY A 1 136 ? -6.034 -2.808 11.858 1.00 97.12 136 GLY A CA 1
ATOM 1114 C C . GLY A 1 136 ? -4.793 -3.437 12.476 1.00 97.12 136 GLY A C 1
ATOM 1115 O O . GLY A 1 136 ? -3.825 -3.728 11.774 1.00 97.12 136 GLY A O 1
ATOM 1116 N N . HIS A 1 137 ? -4.829 -3.683 13.783 1.00 96.25 137 HIS A N 1
ATOM 1117 C CA . HIS A 1 137 ? -3.672 -4.116 14.570 1.00 96.25 137 HIS A CA 1
ATOM 1118 C C . HIS A 1 137 ? -2.836 -5.228 13.912 1.00 96.25 137 HIS A C 1
ATOM 1120 O O . HIS A 1 137 ? -1.612 -5.148 13.883 1.00 96.25 137 HIS A O 1
ATOM 1126 N N . ARG A 1 138 ? -3.490 -6.258 13.363 1.00 96.00 138 ARG A N 1
ATOM 1127 C CA . ARG A 1 138 ? -2.812 -7.477 12.899 1.00 96.00 138 ARG A CA 1
ATOM 1128 C C . ARG A 1 138 ? -2.175 -7.359 11.509 1.00 96.00 138 ARG A C 1
ATOM 1130 O O . ARG A 1 138 ? -1.221 -8.079 11.226 1.00 96.00 138 ARG A O 1
ATOM 1137 N N . ASN A 1 139 ? -2.691 -6.499 10.630 1.00 97.06 139 ASN A N 1
ATOM 1138 C CA . ASN A 1 139 ? -2.196 -6.364 9.253 1.00 97.06 139 ASN A CA 1
ATOM 1139 C C . ASN A 1 139 ? -1.593 -4.990 8.932 1.00 97.06 139 ASN A C 1
ATOM 1141 O O . ASN A 1 139 ? -1.083 -4.822 7.825 1.00 97.06 139 ASN A O 1
ATOM 1145 N N . HIS A 1 140 ? -1.602 -4.037 9.872 1.00 97.38 140 HIS A N 1
ATOM 1146 C CA . HIS A 1 140 ? -1.096 -2.679 9.648 1.00 97.38 140 HIS A CA 1
ATOM 1147 C C . HIS A 1 140 ? 0.358 -2.666 9.172 1.00 97.38 140 HIS A C 1
ATOM 1149 O O . HIS A 1 140 ? 0.650 -2.021 8.174 1.00 97.38 140 HIS A O 1
ATOM 1155 N N . ALA A 1 141 ? 1.243 -3.458 9.788 1.00 96.75 141 ALA A N 1
ATOM 1156 C CA . ALA A 1 141 ? 2.644 -3.545 9.367 1.00 96.75 141 ALA A CA 1
ATOM 1157 C C . ALA A 1 141 ? 2.799 -4.021 7.911 1.00 96.75 141 ALA A C 1
ATOM 1159 O O . ALA A 1 141 ? 3.536 -3.422 7.136 1.00 96.75 141 ALA A O 1
ATOM 1160 N N . GLN A 1 142 ? 2.064 -5.065 7.512 1.00 98.06 142 GLN A N 1
ATOM 1161 C CA . GLN A 1 142 ? 2.122 -5.599 6.145 1.00 98.06 142 GLN A CA 1
ATOM 1162 C C . GLN A 1 142 ? 1.544 -4.613 5.127 1.00 98.06 142 GLN A C 1
ATOM 1164 O O . GLN A 1 142 ? 2.088 -4.473 4.035 1.00 98.06 142 GLN A O 1
ATOM 1169 N N . PHE A 1 143 ? 0.486 -3.890 5.501 1.00 98.25 143 PHE A N 1
ATOM 1170 C CA . PHE A 1 143 ? -0.053 -2.804 4.690 1.00 98.25 143 PHE A CA 1
ATOM 1171 C C . PHE A 1 143 ? 0.981 -1.684 4.506 1.00 98.25 143 PHE A C 1
ATOM 1173 O O . PHE A 1 143 ? 1.224 -1.263 3.382 1.00 98.25 143 PHE A O 1
ATOM 1180 N N . THR A 1 144 ? 1.661 -1.259 5.572 1.00 98.31 144 THR A N 1
ATOM 1181 C CA . THR A 1 144 ? 2.713 -0.234 5.497 1.00 98.31 144 THR A CA 1
ATOM 1182 C C . THR A 1 144 ? 3.918 -0.690 4.671 1.00 98.31 144 THR A C 1
ATOM 1184 O O . THR A 1 144 ? 4.444 0.101 3.894 1.00 98.31 144 THR A O 1
ATOM 1187 N N . TYR A 1 145 ? 4.337 -1.956 4.773 1.00 98.56 145 TYR A N 1
ATOM 1188 C CA . TYR A 1 145 ? 5.397 -2.492 3.913 1.00 98.56 145 TYR A CA 1
ATOM 1189 C C . TYR A 1 145 ? 4.993 -2.516 2.439 1.00 98.56 145 TYR A C 1
ATOM 1191 O O . TYR A 1 145 ? 5.808 -2.170 1.591 1.00 98.56 145 TYR A O 1
ATOM 1199 N N . PHE A 1 146 ? 3.737 -2.842 2.125 1.00 98.69 146 PHE A N 1
ATOM 1200 C CA . PHE A 1 146 ? 3.228 -2.708 0.761 1.00 98.69 146 PHE A CA 1
ATOM 1201 C C . PHE A 1 146 ? 3.313 -1.254 0.270 1.00 98.69 146 PHE A C 1
ATOM 1203 O O . PHE A 1 146 ? 3.808 -1.013 -0.829 1.00 98.69 146 PHE A O 1
ATOM 1210 N N . LEU A 1 147 ? 2.919 -0.283 1.104 1.00 98.62 147 LEU A N 1
ATOM 1211 C CA . LEU A 1 147 ? 3.031 1.141 0.772 1.00 98.62 147 LEU A CA 1
ATOM 1212 C C . LEU A 1 147 ? 4.485 1.617 0.603 1.00 98.62 147 LEU A C 1
ATOM 1214 O O . LEU A 1 147 ? 4.705 2.604 -0.086 1.00 98.62 147 LEU A O 1
ATOM 1218 N N . LEU A 1 148 ? 5.464 0.933 1.202 1.00 98.62 148 LEU A N 1
ATOM 1219 C CA . LEU A 1 148 ? 6.890 1.214 1.018 1.00 98.62 148 LEU A CA 1
ATOM 1220 C C . LEU A 1 148 ? 7.435 0.590 -0.274 1.00 98.62 148 LEU A C 1
ATOM 1222 O O . LEU A 1 148 ? 8.061 1.275 -1.076 1.00 98.62 148 LEU A O 1
ATOM 1226 N N . PHE A 1 149 ? 7.218 -0.710 -0.479 1.00 98.81 149 PHE A N 1
ATOM 1227 C CA . PHE A 1 149 ? 7.842 -1.436 -1.587 1.00 98.81 149 PHE A CA 1
ATOM 1228 C C . PHE A 1 149 ? 7.176 -1.161 -2.936 1.00 98.81 149 PHE A C 1
ATOM 1230 O O . PHE A 1 149 ? 7.867 -1.140 -3.951 1.00 98.81 149 PHE A O 1
ATOM 1237 N N . ALA A 1 150 ? 5.861 -0.913 -2.973 1.00 98.69 150 ALA A N 1
ATOM 1238 C CA . ALA A 1 150 ? 5.153 -0.619 -4.220 1.00 98.69 150 ALA A CA 1
ATOM 1239 C C . ALA A 1 150 ? 5.706 0.618 -4.956 1.00 98.69 150 ALA A C 1
ATOM 1241 O O . ALA A 1 150 ? 6.047 0.479 -6.132 1.00 98.69 150 ALA A O 1
ATOM 1242 N N . PRO A 1 151 ? 5.861 1.802 -4.324 1.00 98.69 151 PRO A N 1
ATOM 1243 C CA . PRO A 1 151 ? 6.423 2.964 -5.008 1.00 98.69 151 PRO A CA 1
ATOM 1244 C C . PRO A 1 151 ? 7.900 2.786 -5.379 1.00 98.69 151 PRO A C 1
ATOM 1246 O O . PRO A 1 151 ? 8.302 3.313 -6.413 1.00 98.69 151 PRO A O 1
ATOM 1249 N N . LEU A 1 152 ? 8.688 2.031 -4.598 1.00 98.50 152 LEU A N 1
ATOM 1250 C CA . LEU A 1 152 ? 10.088 1.726 -4.925 1.00 98.50 152 LEU A CA 1
ATOM 1251 C C . LEU A 1 152 ? 10.196 0.859 -6.189 1.00 98.50 152 LEU A C 1
ATOM 1253 O O . LEU A 1 152 ? 10.871 1.251 -7.138 1.00 98.50 152 LEU A O 1
ATOM 1257 N N . GLY A 1 153 ? 9.459 -0.255 -6.251 1.00 98.50 153 GLY A N 1
ATOM 1258 C CA . GLY A 1 153 ? 9.437 -1.117 -7.439 1.00 98.50 153 GLY A CA 1
ATOM 1259 C C . GLY A 1 153 ? 8.838 -0.422 -8.670 1.00 98.50 153 GLY A C 1
ATOM 1260 O O . GLY A 1 153 ? 9.300 -0.625 -9.795 1.00 98.50 153 GLY A O 1
ATOM 1261 N N . CYS A 1 154 ? 7.845 0.454 -8.476 1.00 98.75 154 CYS A N 1
ATOM 1262 C CA . CYS A 1 154 ? 7.297 1.277 -9.558 1.00 98.75 154 CYS A CA 1
ATOM 1263 C C . CYS A 1 154 ? 8.300 2.328 -10.049 1.00 98.75 154 CYS A C 1
ATOM 1265 O O . CYS A 1 154 ? 8.411 2.525 -11.254 1.00 98.75 154 CYS A O 1
ATOM 1267 N N . LEU A 1 155 ? 9.071 2.957 -9.156 1.00 98.62 155 LEU A N 1
ATOM 1268 C CA . LEU A 1 155 ? 10.119 3.901 -9.545 1.00 98.62 155 LEU A CA 1
ATOM 1269 C C . LEU A 1 155 ? 11.217 3.197 -10.352 1.00 98.62 155 LEU A C 1
ATOM 1271 O O . LEU A 1 155 ? 11.605 3.688 -11.409 1.00 98.62 155 LEU A O 1
ATOM 1275 N N . HIS A 1 156 ? 11.658 2.020 -9.905 1.00 98.62 156 HIS A N 1
ATOM 1276 C CA . HIS A 1 156 ? 12.617 1.204 -10.648 1.00 98.62 156 HIS A CA 1
ATOM 1277 C C . HIS A 1 156 ? 12.080 0.820 -12.039 1.00 98.62 156 HIS A C 1
ATOM 1279 O O . HIS A 1 156 ? 12.766 1.011 -13.045 1.00 98.62 156 HIS A O 1
ATOM 1285 N N . SER A 1 157 ? 10.817 0.384 -12.119 1.00 98.62 157 SER A N 1
ATOM 1286 C CA . SER A 1 157 ? 10.146 0.090 -13.395 1.00 98.62 157 SER A CA 1
ATOM 1287 C C . SER A 1 157 ? 10.059 1.322 -14.302 1.00 98.62 157 SER A C 1
ATOM 1289 O O . SER A 1 157 ? 10.317 1.226 -15.498 1.00 98.62 157 SER A O 1
ATOM 1291 N N . ALA A 1 158 ? 9.745 2.496 -13.746 1.00 98.69 158 ALA A N 1
ATOM 1292 C CA . ALA A 1 158 ? 9.663 3.743 -14.499 1.00 98.69 158 ALA A CA 1
ATOM 1293 C C . ALA A 1 158 ? 11.018 4.139 -15.103 1.00 98.69 158 ALA A C 1
ATOM 1295 O O . ALA A 1 158 ? 11.054 4.573 -16.253 1.00 98.69 158 ALA A O 1
ATOM 1296 N N . VAL A 1 159 ? 12.124 3.943 -14.375 1.00 98.50 159 VAL A N 1
ATOM 1297 C CA . VAL A 1 159 ? 13.483 4.192 -14.886 1.00 98.50 159 VAL A CA 1
ATOM 1298 C C . VAL A 1 159 ? 13.807 3.261 -16.056 1.00 98.50 159 VAL A C 1
ATOM 1300 O O . VAL A 1 159 ? 14.218 3.743 -17.110 1.00 98.50 159 VAL A O 1
ATOM 1303 N N . ILE A 1 160 ? 13.556 1.955 -15.907 1.00 97.50 160 ILE A N 1
ATOM 1304 C CA . ILE A 1 160 ? 13.781 0.958 -16.969 1.00 97.50 160 ILE A CA 1
ATOM 1305 C C . ILE A 1 160 ? 12.967 1.304 -18.220 1.00 97.50 160 ILE A C 1
ATOM 1307 O O . ILE A 1 160 ? 13.519 1.414 -19.313 1.00 97.50 160 ILE A O 1
ATOM 1311 N N . VAL A 1 161 ? 11.656 1.515 -18.065 1.00 97.31 161 VAL A N 1
ATOM 1312 C CA . VAL A 1 161 ? 10.759 1.800 -19.194 1.00 97.31 161 VAL A CA 1
ATOM 1313 C C . VAL A 1 161 ? 11.146 3.112 -19.878 1.00 97.31 161 VAL A C 1
ATOM 1315 O O . VAL A 1 161 ? 11.196 3.160 -21.104 1.00 97.31 161 VAL A O 1
ATOM 1318 N N . SER A 1 162 ? 11.470 4.157 -19.109 1.00 96.94 162 SER A N 1
ATOM 1319 C CA . SER A 1 162 ? 11.890 5.450 -19.667 1.00 96.94 162 SER A CA 1
ATOM 1320 C C . SER A 1 162 ? 13.182 5.328 -20.471 1.00 96.94 162 SER A C 1
ATOM 1322 O O . SER A 1 162 ? 13.275 5.909 -21.548 1.00 96.94 162 SER A O 1
ATOM 1324 N N . TYR A 1 163 ? 14.151 4.543 -19.988 1.00 94.62 163 TYR A N 1
ATOM 1325 C CA . TYR A 1 163 ? 15.392 4.277 -20.712 1.00 94.62 163 TYR A CA 1
ATOM 1326 C C . TYR A 1 163 ? 15.133 3.568 -22.050 1.00 94.62 163 TYR A C 1
ATOM 1328 O O . TYR A 1 163 ? 15.601 4.035 -23.088 1.00 94.62 163 TYR A O 1
ATOM 1336 N N . CYS A 1 164 ? 14.338 2.491 -22.052 1.00 92.56 164 CYS A N 1
ATOM 1337 C CA . CYS A 1 164 ? 14.020 1.744 -23.274 1.00 92.56 164 CYS A CA 1
ATOM 1338 C C . CYS A 1 164 ? 13.242 2.594 -24.295 1.00 92.56 164 CYS A C 1
ATOM 1340 O O . CYS A 1 164 ? 13.524 2.534 -25.493 1.00 92.56 164 CYS A O 1
ATOM 1342 N N . VAL A 1 165 ? 12.284 3.407 -23.830 1.00 92.62 165 VAL A N 1
ATOM 1343 C CA . VAL A 1 165 ? 11.519 4.327 -24.690 1.00 92.62 165 VAL A CA 1
ATOM 1344 C C . VAL A 1 165 ? 12.425 5.409 -25.264 1.00 92.62 165 VAL A C 1
ATOM 1346 O O . VAL A 1 165 ? 12.394 5.637 -26.470 1.00 92.62 165 VAL A O 1
ATOM 1349 N N . TYR A 1 166 ? 13.250 6.046 -24.428 1.00 92.12 166 TYR A N 1
ATOM 1350 C CA . TYR A 1 166 ? 14.213 7.050 -24.875 1.00 92.12 166 TYR A CA 1
ATOM 1351 C C . TYR A 1 166 ? 15.121 6.474 -25.961 1.00 92.12 166 TYR A C 1
ATOM 1353 O O . TYR A 1 166 ? 15.184 7.010 -27.063 1.00 92.12 166 TYR A O 1
ATOM 1361 N N . TYR A 1 167 ? 15.760 5.336 -25.696 1.00 87.94 167 TYR A N 1
ATOM 1362 C CA . TYR A 1 167 ? 16.658 4.737 -26.671 1.00 87.94 167 TYR A CA 1
ATOM 1363 C C . TYR A 1 167 ? 15.922 4.403 -27.971 1.00 87.94 167 TYR A C 1
ATOM 1365 O O . TYR A 1 167 ? 16.383 4.789 -29.033 1.00 87.94 167 TYR A O 1
ATOM 1373 N N . THR A 1 168 ? 14.736 3.793 -27.911 1.00 86.38 168 THR A N 1
ATOM 1374 C CA . THR A 1 168 ? 13.974 3.464 -29.129 1.00 86.38 168 THR A CA 1
ATOM 1375 C C . THR A 1 168 ? 13.614 4.701 -29.958 1.00 86.38 168 THR A C 1
ATOM 1377 O O . THR A 1 168 ? 13.718 4.670 -31.181 1.00 86.38 168 THR A O 1
ATOM 1380 N N . LEU A 1 169 ? 13.184 5.791 -29.316 1.00 86.88 169 LEU A N 1
ATOM 1381 C CA . LEU A 1 169 ? 12.755 7.001 -30.023 1.00 86.88 169 LEU A CA 1
ATOM 1382 C C . LEU A 1 169 ? 13.927 7.796 -30.599 1.00 86.88 169 LEU A C 1
ATOM 1384 O O . LEU A 1 169 ? 13.787 8.397 -31.661 1.00 86.88 169 LEU A O 1
ATOM 1388 N N . PHE A 1 170 ? 15.065 7.815 -29.902 1.00 85.69 170 PHE A N 1
ATOM 1389 C CA . PHE A 1 170 ? 16.197 8.659 -30.272 1.00 85.69 170 PHE A CA 1
ATOM 1390 C C . PHE A 1 170 ? 17.317 7.916 -31.017 1.00 85.69 170 PHE A C 1
ATOM 1392 O O . PHE A 1 170 ? 18.125 8.565 -31.679 1.00 85.69 170 PHE A O 1
ATOM 1399 N N . TYR A 1 171 ? 17.349 6.579 -30.985 1.00 79.69 171 TYR A N 1
ATOM 1400 C CA . TYR A 1 171 ? 18.353 5.766 -31.683 1.00 79.69 171 TYR A CA 1
ATOM 1401 C C . TYR A 1 171 ? 18.492 6.100 -33.180 1.00 79.69 171 TYR A C 1
ATOM 1403 O O . TYR A 1 171 ? 19.625 6.325 -33.609 1.00 79.69 171 TYR A O 1
ATOM 1411 N N . PRO A 1 172 ? 17.402 6.244 -33.969 1.00 76.75 172 PRO A N 1
ATOM 1412 C CA . PRO A 1 172 ? 17.518 6.573 -35.393 1.00 76.75 172 PRO A CA 1
ATOM 1413 C C . PRO A 1 172 ? 18.189 7.925 -35.667 1.00 76.75 172 PRO A C 1
ATOM 1415 O O . PRO A 1 172 ? 18.831 8.083 -36.697 1.00 76.75 172 PRO A O 1
ATOM 1418 N N . PHE A 1 173 ? 18.065 8.890 -34.750 1.00 78.31 173 PHE A N 1
ATOM 1419 C CA . PHE A 1 173 ? 18.649 10.225 -34.907 1.00 78.31 173 PHE A CA 1
ATOM 1420 C C . PHE A 1 173 ? 20.148 10.250 -34.597 1.00 78.31 173 PHE A C 1
ATOM 1422 O O . PHE A 1 173 ? 20.888 11.005 -35.216 1.00 78.31 173 PHE A O 1
ATOM 1429 N N . TYR A 1 174 ? 20.604 9.434 -33.644 1.00 71.81 174 TYR A N 1
ATOM 1430 C CA . TYR A 1 174 ? 22.020 9.375 -33.266 1.00 71.81 174 TYR A CA 1
ATOM 1431 C C . TYR A 1 174 ? 22.859 8.494 -34.194 1.00 71.81 174 TYR A C 1
ATOM 1433 O O . TYR A 1 174 ? 24.070 8.678 -34.274 1.00 71.81 174 TYR A O 1
ATOM 1441 N N . HIS A 1 175 ? 22.221 7.555 -34.891 1.00 68.94 175 HIS A N 1
ATOM 1442 C CA . HIS A 1 175 ? 22.886 6.559 -35.732 1.00 68.94 175 HIS A CA 1
ATOM 1443 C C . HIS A 1 175 ? 22.598 6.721 -37.228 1.00 68.94 175 HIS A C 1
ATOM 1445 O O . HIS A 1 175 ? 22.879 5.818 -38.012 1.00 68.94 175 HIS A O 1
ATOM 1451 N N . GLN A 1 176 ? 22.079 7.883 -37.636 1.00 66.75 176 GLN A N 1
ATOM 1452 C CA . GLN A 1 176 ? 21.778 8.188 -39.036 1.00 66.75 176 GLN A CA 1
ATOM 1453 C C . GLN A 1 176 ? 23.023 8.127 -39.947 1.00 66.75 176 GLN A C 1
ATOM 1455 O O . GLN A 1 176 ? 22.895 7.742 -41.105 1.00 66.75 176 GLN A O 1
ATOM 1460 N N . ASP A 1 177 ? 24.212 8.422 -39.403 1.00 64.56 177 ASP A N 1
ATOM 1461 C CA . ASP A 1 177 ? 25.487 8.469 -40.141 1.00 64.56 177 ASP A CA 1
ATOM 1462 C C . ASP A 1 177 ? 26.463 7.329 -39.776 1.00 64.56 177 ASP A C 1
ATOM 1464 O O . ASP A 1 177 ? 27.626 7.343 -40.178 1.00 64.56 177 ASP A O 1
ATOM 1468 N N . SER A 1 178 ? 26.034 6.340 -38.982 1.00 61.50 178 SER A N 1
ATOM 1469 C CA . SER A 1 178 ? 26.915 5.256 -38.530 1.00 61.50 178 SER A CA 1
ATOM 1470 C C . SER A 1 178 ? 26.740 3.979 -39.356 1.00 61.50 178 SER A C 1
ATOM 1472 O O . SER A 1 178 ? 25.684 3.361 -39.300 1.00 61.50 178 SER A O 1
ATOM 1474 N N . GLU A 1 179 ? 27.804 3.522 -40.028 1.00 58.53 179 GLU A N 1
ATOM 1475 C CA . GLU A 1 179 ? 27.883 2.227 -40.743 1.00 58.53 179 GLU A CA 1
ATOM 1476 C C . GLU A 1 179 ? 27.912 0.994 -39.810 1.00 58.53 179 GLU A C 1
ATOM 1478 O O . GLU A 1 179 ? 28.108 -0.137 -40.256 1.00 58.53 179 GLU A O 1
ATOM 1483 N N . PHE A 1 180 ? 27.748 1.185 -38.497 1.00 54.34 180 PHE A N 1
ATOM 1484 C CA . PHE A 1 180 ? 27.819 0.096 -37.527 1.00 54.34 180 PHE A CA 1
ATOM 1485 C C . PHE A 1 180 ? 26.546 -0.763 -37.574 1.00 54.34 180 PHE A C 1
ATOM 1487 O O . PHE A 1 180 ? 25.441 -0.218 -37.519 1.00 54.34 180 PHE A O 1
ATOM 1494 N N . PRO A 1 181 ? 26.672 -2.101 -37.647 1.00 52.34 181 PRO A N 1
ATOM 1495 C CA . PRO A 1 181 ? 25.520 -2.984 -37.734 1.00 52.34 181 PRO A CA 1
ATOM 1496 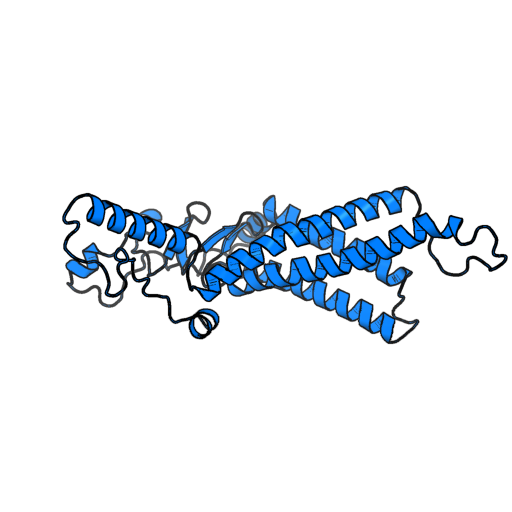C C . PRO A 1 181 ? 24.666 -2.894 -36.462 1.00 52.34 181 PRO A C 1
ATOM 1498 O O . PRO A 1 181 ? 25.181 -2.842 -35.344 1.00 52.34 181 PRO A O 1
ATOM 1501 N N . THR A 1 182 ? 23.347 -2.883 -36.659 1.00 55.28 182 THR A N 1
ATOM 1502 C CA . THR A 1 182 ? 22.251 -2.794 -35.673 1.00 55.28 182 THR A CA 1
ATOM 1503 C C . THR A 1 182 ? 22.118 -4.042 -34.790 1.00 55.28 182 THR A C 1
ATOM 1505 O O . THR A 1 182 ? 21.016 -4.473 -34.446 1.00 55.28 182 THR A O 1
ATOM 1508 N N . GLU A 1 183 ? 23.232 -4.670 -34.440 1.00 53.34 183 GLU A N 1
ATOM 1509 C CA . GLU A 1 183 ? 23.225 -5.933 -33.718 1.00 53.34 183 GLU A CA 1
ATOM 1510 C C . GLU A 1 183 ? 22.849 -5.671 -32.245 1.00 53.34 183 GLU A C 1
ATOM 1512 O O . GLU A 1 183 ? 23.483 -4.879 -31.548 1.00 53.34 183 GLU A O 1
ATOM 1517 N N . ASP A 1 184 ? 21.784 -6.346 -31.804 1.00 55.62 184 ASP A N 1
ATOM 1518 C CA . ASP A 1 184 ? 21.317 -6.570 -30.424 1.00 55.62 184 ASP A CA 1
ATOM 1519 C C . ASP A 1 184 ? 20.283 -5.634 -29.765 1.00 55.62 184 ASP A C 1
ATOM 1521 O O . ASP A 1 184 ? 19.735 -6.027 -28.729 1.00 55.62 184 ASP A O 1
ATOM 1525 N N . TYR A 1 185 ? 19.907 -4.475 -30.319 1.00 60.12 185 TYR A N 1
ATOM 1526 C CA . TYR A 1 185 ? 18.854 -3.649 -29.693 1.00 60.12 185 TYR A CA 1
ATOM 1527 C C . TYR A 1 185 ? 17.476 -3.928 -30.299 1.00 60.12 185 TYR A C 1
ATOM 1529 O O . TYR A 1 185 ? 17.209 -3.618 -31.459 1.00 60.12 185 TYR A O 1
ATOM 1537 N N . ALA A 1 186 ? 16.569 -4.494 -29.498 1.00 65.62 186 ALA A N 1
ATOM 1538 C CA . ALA A 1 186 ? 15.188 -4.725 -29.907 1.00 65.62 186 ALA A CA 1
ATOM 1539 C C . ALA A 1 186 ? 14.447 -3.388 -30.070 1.00 65.62 186 ALA A C 1
ATOM 1541 O O . ALA A 1 186 ? 13.935 -2.821 -29.102 1.00 65.62 186 ALA A O 1
ATOM 1542 N N . MET A 1 187 ? 14.396 -2.889 -31.305 1.00 75.31 187 MET A N 1
ATOM 1543 C CA . MET A 1 187 ? 13.599 -1.719 -31.664 1.00 75.31 187 MET A CA 1
ATOM 1544 C C . MET A 1 187 ? 12.123 -2.005 -31.393 1.00 75.31 187 MET A C 1
ATOM 1546 O O . MET A 1 187 ? 11.577 -2.999 -31.877 1.00 75.31 187 MET A O 1
ATOM 1550 N N . MET A 1 188 ? 11.478 -1.141 -30.608 1.00 84.88 188 MET A N 1
ATOM 1551 C CA . MET A 1 188 ? 10.064 -1.305 -30.278 1.00 84.88 188 MET A CA 1
ATOM 1552 C C . MET A 1 188 ? 9.201 -0.799 -31.436 1.00 84.88 188 MET A C 1
ATOM 1554 O O . MET A 1 188 ? 9.416 0.297 -31.954 1.00 84.88 188 MET A O 1
ATOM 1558 N N . ASN A 1 189 ? 8.188 -1.569 -31.825 1.00 89.06 189 ASN A N 1
ATOM 1559 C CA . ASN A 1 189 ? 7.179 -1.089 -32.768 1.00 89.06 189 ASN A CA 1
ATOM 1560 C C . ASN A 1 189 ? 6.206 -0.101 -32.090 1.00 89.06 189 ASN A C 1
ATOM 1562 O O . ASN A 1 189 ? 6.177 0.034 -30.865 1.00 89.06 189 ASN A O 1
ATOM 1566 N N . LEU A 1 190 ? 5.363 0.576 -32.882 1.00 90.44 190 LEU A N 1
ATOM 1567 C CA . LEU A 1 190 ? 4.411 1.573 -32.371 1.00 90.44 190 LEU A CA 1
ATOM 1568 C C . LEU A 1 190 ? 3.531 1.031 -31.231 1.00 90.44 190 LEU A C 1
ATOM 1570 O O . LEU A 1 190 ? 3.286 1.734 -30.253 1.00 90.44 190 LEU A O 1
ATOM 1574 N N . TRP A 1 191 ? 3.067 -0.216 -31.333 1.00 93.62 191 TRP A N 1
ATOM 1575 C CA . TRP A 1 191 ? 2.209 -0.810 -30.310 1.00 93.62 191 TRP A CA 1
ATOM 1576 C C . TRP A 1 191 ? 2.954 -1.039 -28.994 1.00 93.62 191 TRP A C 1
ATOM 1578 O O . TRP A 1 191 ? 2.437 -0.744 -27.919 1.00 93.62 191 TRP A O 1
ATOM 1588 N N . GLU A 1 192 ? 4.199 -1.492 -29.068 1.00 92.31 192 GLU A N 1
ATOM 1589 C CA . GLU A 1 192 ? 5.054 -1.653 -27.895 1.00 92.31 192 GLU A CA 1
ATOM 1590 C C . GLU A 1 192 ? 5.378 -0.313 -27.234 1.00 92.31 192 GLU A C 1
ATOM 1592 O O . GLU A 1 192 ? 5.365 -0.220 -26.009 1.00 92.31 192 GLU A O 1
ATOM 1597 N N . VAL A 1 193 ? 5.595 0.745 -28.018 1.00 92.38 193 VAL A N 1
ATOM 1598 C CA . VAL A 1 193 ? 5.781 2.102 -27.484 1.00 92.38 193 VAL A CA 1
ATOM 1599 C C . VAL A 1 193 ? 4.529 2.570 -26.730 1.00 92.38 193 VAL A C 1
ATOM 1601 O O . VAL A 1 193 ? 4.639 3.081 -25.614 1.00 92.38 193 VAL A O 1
ATOM 1604 N N . LEU A 1 194 ? 3.329 2.338 -27.276 1.00 95.88 194 LEU A N 1
ATOM 1605 C CA . LEU A 1 194 ? 2.067 2.675 -26.602 1.00 95.88 194 LEU A CA 1
ATOM 1606 C C . LEU A 1 194 ? 1.885 1.899 -25.285 1.00 95.88 194 LEU A C 1
ATOM 1608 O O . LEU A 1 194 ? 1.522 2.488 -24.263 1.00 95.88 194 LEU A O 1
ATOM 1612 N N . LEU A 1 195 ? 2.191 0.598 -25.275 1.00 97.12 195 LEU A N 1
ATOM 1613 C CA . LEU A 1 195 ? 2.158 -0.226 -24.061 1.00 97.12 195 LEU A CA 1
ATOM 1614 C C . LEU A 1 195 ? 3.202 0.215 -23.023 1.00 97.12 195 LEU A C 1
ATOM 1616 O O . LEU A 1 195 ? 2.915 0.168 -21.821 1.00 97.12 195 LEU A O 1
ATOM 1620 N N . ALA A 1 196 ? 4.374 0.682 -23.467 1.00 96.50 196 ALA A N 1
ATOM 1621 C CA . ALA A 1 196 ? 5.392 1.277 -22.605 1.00 96.50 196 ALA A CA 1
ATOM 1622 C C . ALA A 1 196 ? 4.898 2.565 -21.954 1.00 96.50 196 ALA A C 1
ATOM 1624 O O . ALA A 1 196 ? 5.032 2.702 -20.741 1.00 96.50 196 ALA A O 1
ATOM 1625 N N . PHE A 1 197 ? 4.282 3.476 -22.710 1.00 97.69 197 PHE A N 1
ATOM 1626 C CA . PHE A 1 197 ? 3.707 4.692 -22.132 1.00 97.69 197 PHE A CA 1
ATOM 1627 C C . PHE A 1 197 ? 2.594 4.381 -21.131 1.00 97.69 197 PHE A C 1
ATOM 1629 O O . PHE A 1 197 ? 2.535 5.007 -20.072 1.00 97.69 197 PHE A O 1
ATOM 1636 N N . PHE A 1 198 ? 1.757 3.377 -21.406 1.00 98.50 198 PHE A N 1
ATOM 1637 C CA . PHE A 1 198 ? 0.758 2.924 -20.441 1.00 98.50 198 PHE A CA 1
ATOM 1638 C C . PHE A 1 198 ? 1.408 2.345 -19.170 1.00 98.50 198 PHE A C 1
ATOM 1640 O O . PHE A 1 198 ? 1.019 2.712 -18.061 1.00 98.50 198 PHE A O 1
ATOM 1647 N N . CYS A 1 199 ? 2.451 1.516 -19.307 1.00 98.62 199 CYS A N 1
ATOM 1648 C CA . CYS A 1 199 ? 3.220 0.997 -18.169 1.00 98.62 199 CYS A CA 1
ATOM 1649 C C . CYS A 1 199 ? 3.872 2.119 -17.354 1.00 98.62 199 CYS A C 1
ATOM 1651 O O . CYS A 1 199 ? 3.803 2.111 -16.126 1.00 98.62 199 CYS A O 1
ATOM 1653 N N . LEU A 1 200 ? 4.475 3.094 -18.034 1.00 98.50 200 LEU A N 1
ATOM 1654 C CA . LEU A 1 200 ? 5.118 4.246 -17.419 1.00 98.50 200 LEU A CA 1
ATOM 1655 C C . LEU A 1 200 ? 4.100 5.101 -16.657 1.00 98.50 200 LEU A C 1
ATOM 1657 O O . LEU A 1 200 ? 4.348 5.470 -15.512 1.00 98.50 200 LEU A O 1
ATOM 1661 N N . GLY A 1 201 ? 2.930 5.352 -17.250 1.00 98.56 201 GLY A N 1
ATOM 1662 C CA . GLY A 1 201 ? 1.834 6.069 -16.602 1.00 98.56 201 GLY A CA 1
ATOM 1663 C C . GLY A 1 201 ? 1.343 5.369 -15.333 1.00 98.56 201 GLY A C 1
ATOM 1664 O O . GLY A 1 201 ? 1.207 6.011 -14.290 1.00 98.56 201 GLY A O 1
ATOM 1665 N N . LEU A 1 202 ? 1.145 4.045 -15.383 1.00 98.69 202 LEU A N 1
ATOM 1666 C CA . LEU A 1 202 ? 0.773 3.255 -14.205 1.00 98.69 202 LEU A CA 1
ATOM 1667 C C . LEU A 1 202 ? 1.862 3.283 -13.124 1.00 98.69 202 LEU A C 1
ATOM 1669 O O . LEU A 1 202 ? 1.540 3.446 -11.946 1.00 98.69 202 LEU A O 1
ATOM 1673 N N . ALA A 1 203 ? 3.134 3.148 -13.509 1.00 98.69 203 ALA A N 1
ATOM 1674 C CA . ALA A 1 203 ? 4.264 3.164 -12.586 1.00 98.69 203 ALA A CA 1
ATOM 1675 C C . ALA A 1 203 ? 4.396 4.523 -11.881 1.00 98.69 203 ALA A C 1
ATOM 1677 O O . ALA A 1 203 ? 4.369 4.577 -10.653 1.00 98.69 203 ALA A O 1
ATOM 1678 N N . LEU A 1 204 ? 4.431 5.627 -12.633 1.00 98.62 204 LEU A N 1
ATOM 1679 C CA . LEU A 1 204 ? 4.526 6.980 -12.074 1.00 98.62 204 LEU A CA 1
ATOM 1680 C C . LEU A 1 204 ? 3.304 7.334 -11.217 1.00 98.62 204 LEU A C 1
ATOM 1682 O O . LEU A 1 204 ? 3.453 7.838 -10.101 1.00 98.62 204 LEU A O 1
ATOM 1686 N N . GLY A 1 205 ? 2.097 7.022 -11.701 1.00 98.44 205 GLY A N 1
ATOM 1687 C CA . GLY A 1 205 ? 0.860 7.243 -10.954 1.00 98.44 205 GLY A CA 1
ATOM 1688 C C . GLY A 1 205 ? 0.843 6.481 -9.628 1.00 98.44 205 GLY A C 1
ATOM 1689 O O . GLY A 1 205 ? 0.498 7.049 -8.590 1.00 98.44 205 GLY A O 1
ATOM 1690 N N . THR A 1 206 ? 1.290 5.221 -9.637 1.00 98.38 206 THR A N 1
ATOM 1691 C CA . THR A 1 206 ? 1.405 4.401 -8.423 1.00 98.38 206 THR A CA 1
ATOM 1692 C C . THR A 1 206 ? 2.468 4.955 -7.478 1.00 98.38 206 THR A C 1
ATOM 1694 O O . THR A 1 206 ? 2.194 5.087 -6.286 1.00 98.38 206 THR A O 1
ATOM 1697 N N . THR A 1 207 ? 3.644 5.347 -7.981 1.00 98.50 207 THR A N 1
ATOM 1698 C CA . THR A 1 207 ? 4.710 5.950 -7.167 1.00 98.50 207 THR A CA 1
ATOM 1699 C C . THR A 1 207 ? 4.221 7.196 -6.431 1.00 98.50 207 THR A C 1
ATOM 1701 O O . THR A 1 207 ? 4.441 7.312 -5.226 1.00 98.50 207 THR A O 1
ATOM 1704 N N . ILE A 1 208 ? 3.502 8.092 -7.112 1.00 98.38 208 ILE A N 1
ATOM 1705 C CA . ILE A 1 208 ? 2.983 9.325 -6.505 1.00 98.38 208 ILE A CA 1
ATOM 1706 C C . ILE A 1 208 ? 1.856 9.011 -5.512 1.00 98.38 208 ILE A C 1
ATOM 1708 O O . ILE A 1 208 ? 1.929 9.402 -4.346 1.00 98.38 208 ILE A O 1
ATOM 1712 N N . ALA A 1 209 ? 0.819 8.292 -5.950 1.00 97.81 209 ALA A N 1
ATOM 1713 C CA . ALA A 1 209 ? -0.377 8.069 -5.140 1.00 97.81 209 ALA A CA 1
ATOM 1714 C C . ALA A 1 209 ? -0.096 7.182 -3.917 1.00 97.81 209 ALA A C 1
ATOM 1716 O O . ALA A 1 209 ? -0.457 7.529 -2.792 1.00 97.81 209 ALA A O 1
ATOM 1717 N N . VAL A 1 210 ? 0.575 6.044 -4.116 1.00 98.31 210 VAL A N 1
ATOM 1718 C CA . VAL A 1 210 ? 0.896 5.104 -3.032 1.00 98.31 210 VAL A CA 1
ATOM 1719 C C . VAL A 1 210 ? 2.022 5.652 -2.156 1.00 98.31 210 VAL A C 1
ATOM 1721 O O . VAL A 1 210 ? 1.958 5.509 -0.934 1.00 98.31 210 VAL A O 1
ATOM 1724 N N . GLY A 1 211 ? 2.993 6.362 -2.741 1.00 98.06 211 GLY A N 1
ATOM 1725 C CA . GLY A 1 211 ? 4.034 7.064 -1.988 1.00 98.06 211 GLY A CA 1
ATOM 1726 C C . GLY A 1 211 ? 3.458 8.110 -1.031 1.00 98.06 211 GLY A C 1
ATOM 1727 O O . GLY A 1 211 ? 3.819 8.133 0.144 1.00 98.06 211 GLY A O 1
ATOM 1728 N N . ALA A 1 212 ? 2.487 8.918 -1.469 1.00 98.00 212 ALA A N 1
ATOM 1729 C CA . ALA A 1 212 ? 1.798 9.863 -0.587 1.00 98.00 212 ALA A CA 1
ATOM 1730 C C . ALA A 1 212 ? 1.101 9.157 0.594 1.00 98.00 212 ALA A C 1
ATOM 1732 O O . ALA A 1 212 ? 1.214 9.597 1.742 1.00 98.00 212 ALA A O 1
ATOM 1733 N N . LEU A 1 213 ? 0.436 8.023 0.339 1.00 97.38 213 LEU A N 1
ATOM 1734 C CA . LEU A 1 213 ? -0.188 7.212 1.390 1.00 97.38 213 LEU A CA 1
ATOM 1735 C C . LEU A 1 213 ? 0.837 6.637 2.377 1.00 97.38 213 LEU A C 1
ATOM 1737 O O . LEU A 1 213 ? 0.554 6.590 3.577 1.00 97.38 213 LEU A O 1
ATOM 1741 N N . PHE A 1 214 ? 2.026 6.241 1.908 1.00 98.31 214 PHE A N 1
ATOM 1742 C CA . PHE A 1 214 ? 3.115 5.797 2.780 1.00 98.31 214 PHE A CA 1
ATOM 1743 C C . PHE A 1 214 ? 3.513 6.887 3.777 1.00 98.31 214 PHE A C 1
ATOM 1745 O O . PHE A 1 214 ? 3.582 6.617 4.975 1.00 98.31 214 PHE A O 1
ATOM 1752 N N . PHE A 1 215 ? 3.696 8.130 3.322 1.00 97.50 215 PHE A N 1
ATOM 1753 C CA . PHE A 1 215 ? 4.049 9.240 4.213 1.00 97.50 215 PHE A CA 1
ATOM 1754 C C . PHE A 1 215 ? 2.964 9.528 5.254 1.00 97.50 215 PHE A C 1
ATOM 1756 O O . PHE A 1 215 ? 3.280 9.775 6.423 1.00 97.50 215 PHE A O 1
ATOM 1763 N N . VAL A 1 216 ? 1.687 9.453 4.864 1.00 96.62 216 VAL A N 1
ATOM 1764 C CA . VAL A 1 216 ? 0.562 9.594 5.802 1.00 96.62 216 VAL A CA 1
ATOM 1765 C C . VAL A 1 216 ? 0.613 8.499 6.869 1.00 96.62 216 VAL A C 1
ATOM 1767 O O . VAL A 1 216 ? 0.572 8.803 8.061 1.00 96.62 216 VAL A O 1
ATOM 1770 N N . GLN A 1 217 ? 0.770 7.237 6.464 1.00 97.25 217 GLN A N 1
ATOM 1771 C CA . GLN A 1 217 ? 0.824 6.107 7.395 1.00 97.25 217 GLN A CA 1
ATOM 1772 C C . GLN A 1 217 ? 2.073 6.138 8.284 1.00 97.25 217 GLN A C 1
ATOM 1774 O O . GLN A 1 217 ? 1.980 5.864 9.480 1.00 97.25 217 GLN A O 1
ATOM 1779 N N . LEU A 1 218 ? 3.225 6.554 7.757 1.00 97.06 218 LEU A N 1
ATOM 1780 C CA . LEU A 1 218 ? 4.447 6.727 8.541 1.00 97.06 218 LEU A CA 1
ATOM 1781 C C . LEU A 1 218 ? 4.257 7.784 9.636 1.00 97.06 218 LEU A C 1
ATOM 1783 O O . LEU A 1 218 ? 4.632 7.565 10.787 1.00 97.06 218 LEU A O 1
ATOM 1787 N N . LYS A 1 219 ? 3.605 8.908 9.313 1.00 96.00 219 LYS A N 1
ATOM 1788 C CA . LYS A 1 219 ? 3.261 9.952 10.290 1.00 96.00 219 LYS A CA 1
ATOM 1789 C C . LYS A 1 219 ? 2.323 9.421 11.380 1.00 96.00 219 LYS A C 1
ATOM 1791 O O . LYS A 1 219 ? 2.526 9.733 12.554 1.00 96.00 219 LYS A O 1
ATOM 1796 N N . SER A 1 220 ? 1.329 8.619 10.998 1.00 95.38 220 SER A N 1
ATOM 1797 C CA . SER A 1 220 ? 0.407 7.940 11.916 1.00 95.38 220 SER A CA 1
ATOM 1798 C C . SER A 1 220 ? 1.140 6.988 12.867 1.00 95.38 220 SER A C 1
ATOM 1800 O O . SER A 1 220 ? 0.941 7.057 14.082 1.00 95.38 220 SER A O 1
ATOM 1802 N N . ILE A 1 221 ? 2.066 6.175 12.344 1.00 96.75 221 ILE A N 1
ATOM 1803 C CA . ILE A 1 221 ? 2.902 5.251 13.129 1.00 96.75 221 ILE A CA 1
ATOM 1804 C C . ILE A 1 221 ? 3.781 6.017 14.119 1.00 96.75 221 ILE A C 1
ATOM 1806 O O . ILE A 1 221 ? 3.755 5.730 15.312 1.00 96.75 221 ILE A O 1
ATOM 1810 N N . LEU A 1 222 ? 4.502 7.046 13.661 1.00 96.62 222 LEU A N 1
ATOM 1811 C CA . LEU A 1 222 ? 5.408 7.829 14.511 1.00 96.62 222 LEU A CA 1
ATOM 1812 C C . LEU A 1 222 ? 4.689 8.564 15.654 1.00 96.62 222 LEU A C 1
ATOM 1814 O O . LEU A 1 222 ? 5.323 8.903 16.655 1.00 96.62 222 LEU A O 1
ATOM 1818 N N . ARG A 1 223 ? 3.379 8.799 15.523 1.00 94.81 223 ARG A N 1
ATOM 1819 C CA . ARG A 1 223 ? 2.518 9.422 16.543 1.00 94.81 223 ARG A CA 1
ATOM 1820 C C . ARG A 1 223 ? 1.658 8.420 17.314 1.00 94.81 223 ARG A C 1
ATOM 1822 O O . ARG A 1 223 ? 0.899 8.833 18.183 1.00 94.81 223 ARG A O 1
ATOM 1829 N N . ASN A 1 224 ? 1.733 7.132 16.970 1.00 96.31 224 ASN A N 1
ATOM 1830 C CA . ASN A 1 224 ? 0.870 6.062 17.480 1.00 96.31 224 ASN A CA 1
ATOM 1831 C C . ASN A 1 224 ? -0.637 6.391 17.402 1.00 96.31 224 ASN A C 1
ATOM 1833 O O . ASN A 1 224 ? -1.422 6.015 18.279 1.00 96.31 224 ASN A O 1
ATOM 1837 N N . ARG A 1 225 ? -1.053 7.093 16.341 1.00 95.56 225 ARG A N 1
ATOM 1838 C CA . ARG A 1 225 ? -2.445 7.500 16.093 1.00 95.56 225 ARG A CA 1
ATOM 1839 C C . ARG A 1 225 ? -2.929 6.874 14.796 1.00 95.56 225 ARG A C 1
ATOM 1841 O O . ARG A 1 225 ? -2.307 7.061 13.759 1.00 95.56 225 ARG A O 1
ATOM 1848 N N . THR A 1 226 ? -4.040 6.158 14.857 1.00 96.44 226 THR A N 1
ATOM 1849 C CA . THR A 1 226 ? -4.809 5.754 13.674 1.00 96.44 226 THR A CA 1
ATOM 1850 C C . THR A 1 226 ? -5.538 6.955 13.065 1.00 96.44 226 THR A C 1
ATOM 1852 O O . THR A 1 226 ? -5.693 7.991 13.715 1.00 96.44 226 THR A O 1
ATOM 1855 N N . GLY A 1 227 ? -6.039 6.822 11.836 1.00 93.38 227 GLY A N 1
ATOM 1856 C CA . GLY A 1 227 ? -6.869 7.846 11.194 1.00 93.38 227 GLY A CA 1
ATOM 1857 C C . GLY A 1 227 ? -8.125 8.195 12.003 1.00 93.38 227 GLY A C 1
ATOM 1858 O O . GLY A 1 227 ? -8.500 9.363 12.087 1.00 93.38 227 GLY A O 1
ATOM 1859 N N . ILE A 1 228 ? -8.733 7.207 12.670 1.00 95.12 228 ILE A N 1
ATOM 1860 C CA . ILE A 1 228 ? -9.878 7.434 13.563 1.00 95.12 228 ILE A CA 1
ATOM 1861 C C . ILE A 1 228 ? -9.449 8.225 14.804 1.00 95.12 228 ILE A C 1
ATOM 1863 O O . ILE A 1 228 ? -10.114 9.183 15.192 1.00 95.12 228 ILE A O 1
ATOM 1867 N N . GLU A 1 229 ? -8.330 7.850 15.420 1.00 95.12 229 GLU A N 1
ATOM 1868 C CA . GLU A 1 229 ? -7.820 8.523 16.620 1.00 95.12 229 GLU A CA 1
ATOM 1869 C C . GLU A 1 229 ? -7.356 9.946 16.338 1.00 95.12 229 GLU A C 1
ATOM 1871 O O . GLU A 1 229 ? -7.551 10.814 17.180 1.00 95.12 229 GLU A O 1
ATOM 1876 N N . PHE A 1 230 ? -6.802 10.209 15.152 1.00 93.38 230 PHE A N 1
ATOM 1877 C CA . PHE A 1 230 ? -6.473 11.565 14.725 1.00 93.38 230 PHE A CA 1
ATOM 1878 C C . PHE A 1 230 ? -7.705 12.477 14.796 1.00 93.38 230 PHE A C 1
ATOM 1880 O O . PHE A 1 230 ? -7.639 13.530 15.423 1.00 93.38 230 PHE A O 1
ATOM 1887 N N . TRP A 1 231 ? -8.839 12.032 14.245 1.00 92.56 231 TRP A N 1
ATOM 1888 C CA . TRP A 1 231 ? -10.093 12.789 14.289 1.00 92.56 231 TRP A CA 1
ATOM 1889 C C . TRP A 1 231 ? -10.675 12.911 15.706 1.00 92.56 231 TRP A C 1
ATOM 1891 O O . TRP A 1 231 ? -11.250 13.937 16.059 1.00 92.56 231 TRP A O 1
ATOM 1901 N N . ILE A 1 232 ? -10.522 11.877 16.542 1.00 91.88 232 ILE A N 1
ATOM 1902 C CA . ILE A 1 232 ? -10.948 11.932 17.950 1.00 91.88 232 ILE A CA 1
ATOM 1903 C C . ILE A 1 232 ? -10.147 12.988 18.719 1.00 91.88 232 ILE A C 1
ATOM 1905 O O . ILE A 1 232 ? -10.750 13.756 19.467 1.00 91.88 232 ILE A O 1
ATOM 1909 N N . CYS A 1 233 ? -8.823 13.032 18.537 1.00 91.94 233 CYS A N 1
ATOM 1910 C CA . CYS A 1 233 ? -7.968 14.033 19.173 1.00 91.94 233 CYS A CA 1
ATOM 1911 C C . CYS A 1 233 ? -8.309 15.444 18.691 1.00 91.94 233 CYS A C 1
ATOM 1913 O O . CYS A 1 233 ? -8.527 16.312 19.522 1.00 91.94 233 CYS A O 1
ATOM 1915 N N . ASP A 1 234 ? -8.447 15.642 17.379 1.00 90.81 234 ASP A N 1
ATOM 1916 C CA . ASP A 1 234 ? -8.799 16.937 16.780 1.00 90.81 234 ASP A CA 1
ATOM 1917 C C . ASP A 1 234 ? -10.130 17.478 17.333 1.00 90.81 234 ASP A C 1
ATOM 1919 O O . ASP A 1 234 ? -10.244 18.623 17.764 1.00 90.81 234 ASP A O 1
ATOM 1923 N N . LYS A 1 235 ? -11.131 16.601 17.463 1.00 90.62 235 LYS A N 1
ATOM 1924 C CA . LYS A 1 235 ? -12.413 16.946 18.086 1.00 90.62 235 LYS A CA 1
ATOM 1925 C C . LYS A 1 235 ? -12.302 17.232 19.587 1.00 90.62 235 LYS A C 1
ATOM 1927 O O . LYS A 1 235 ? -13.126 17.975 20.123 1.00 90.62 235 LYS A O 1
ATOM 1932 N N . ALA A 1 236 ? -11.372 16.587 20.288 1.00 89.56 236 ALA A N 1
ATOM 1933 C CA . ALA A 1 236 ? -11.130 16.845 21.703 1.00 89.56 236 ALA A CA 1
ATOM 1934 C C . ALA A 1 236 ? -10.464 18.213 21.899 1.00 89.56 236 ALA A C 1
ATOM 1936 O O . ALA A 1 236 ? -10.943 18.978 22.731 1.00 89.56 236 ALA A O 1
ATOM 1937 N N . ASP A 1 237 ? -9.458 18.531 21.082 1.00 87.81 237 ASP A N 1
ATOM 1938 C CA . ASP A 1 237 ? -8.777 19.828 21.055 1.00 87.81 23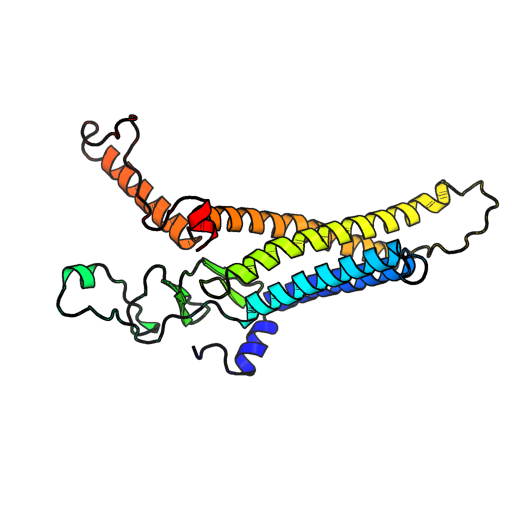7 ASP A CA 1
ATOM 1939 C C . ASP A 1 237 ? -9.774 20.960 20.760 1.00 87.81 237 ASP A C 1
ATOM 1941 O O . ASP A 1 237 ? -9.927 21.865 21.576 1.00 87.81 237 ASP A O 1
ATOM 1945 N N . TYR A 1 238 ? -10.590 20.829 19.706 1.00 87.25 238 TYR A N 1
ATOM 1946 C CA . TYR A 1 238 ? -11.636 21.809 19.376 1.00 87.25 238 TYR A CA 1
ATOM 1947 C C . TYR A 1 238 ? -12.607 22.080 20.543 1.00 87.25 238 TYR A C 1
ATOM 1949 O O . TYR A 1 238 ? -13.024 23.207 20.794 1.00 87.25 238 TYR A O 1
ATOM 1957 N N . ARG A 1 239 ? -12.980 21.042 21.306 1.00 86.75 239 ARG A N 1
ATOM 1958 C CA . ARG A 1 239 ? -13.866 21.198 22.475 1.00 86.75 239 ARG A CA 1
ATOM 1959 C C . ARG A 1 239 ? -13.190 21.902 23.648 1.00 86.75 239 ARG A C 1
ATOM 1961 O O . ARG A 1 239 ? -13.903 22.495 24.456 1.00 86.75 239 ARG A O 1
ATOM 1968 N N . LEU A 1 240 ? -11.874 21.768 23.792 1.00 82.69 240 LEU A N 1
ATOM 1969 C CA . LEU A 1 240 ? -11.102 22.473 24.815 1.00 82.69 240 LEU A CA 1
ATOM 1970 C C . LEU A 1 240 ? -10.974 23.951 24.447 1.00 82.69 240 LEU A C 1
ATOM 1972 O O . LEU A 1 240 ? -11.244 24.798 25.294 1.00 82.69 240 LEU A O 1
ATOM 1976 N N . GLU A 1 241 ? -10.700 24.243 23.176 1.00 80.12 241 GLU A N 1
ATOM 1977 C CA . GLU A 1 241 ? -10.666 25.605 22.630 1.00 80.12 241 GLU A CA 1
ATOM 1978 C C . GLU A 1 241 ? -12.014 26.321 22.820 1.00 80.12 241 GLU A C 1
ATOM 1980 O O . GLU A 1 241 ? -12.070 27.364 23.463 1.00 80.12 241 GLU A O 1
ATOM 1985 N N . CYS A 1 242 ? -13.137 25.717 22.405 1.00 80.50 242 CYS A N 1
ATOM 1986 C CA . CYS A 1 242 ? -14.453 26.336 22.614 1.00 80.50 242 CYS A CA 1
ATOM 1987 C C . CYS A 1 242 ? -14.795 26.561 24.098 1.00 80.50 242 CYS A C 1
ATOM 1989 O O . CYS A 1 242 ? -15.489 27.521 24.430 1.00 80.50 242 CYS A O 1
ATOM 1991 N N . ARG A 1 243 ? -14.349 25.679 25.008 1.00 74.62 243 ARG A N 1
ATOM 1992 C CA . ARG A 1 243 ? -14.551 25.888 26.453 1.00 74.62 243 ARG A CA 1
ATOM 1993 C C . ARG A 1 243 ? -13.761 27.092 26.943 1.00 74.62 243 ARG A C 1
ATOM 1995 O O . ARG A 1 243 ? -14.345 27.905 27.653 1.00 74.62 243 ARG A O 1
ATOM 2002 N N . HIS A 1 244 ? -12.500 27.199 26.534 1.00 66.31 244 HIS A N 1
ATOM 2003 C CA . HIS A 1 244 ? -11.630 28.327 26.852 1.00 66.31 244 HIS A CA 1
ATOM 2004 C C . HIS A 1 244 ? -12.242 29.661 26.386 1.00 66.31 244 HIS A C 1
ATOM 2006 O O . HIS A 1 244 ? -12.269 30.624 27.148 1.00 66.31 244 HIS A O 1
ATOM 2012 N N . ASP A 1 245 ? -12.845 29.688 25.195 1.00 68.19 245 ASP A N 1
ATOM 2013 C CA . ASP A 1 245 ? -13.491 30.893 24.656 1.00 68.19 245 ASP A CA 1
ATOM 2014 C C . ASP A 1 245 ? -14.821 31.244 25.356 1.00 68.19 245 ASP A C 1
ATOM 2016 O O . ASP A 1 245 ? -15.218 32.408 25.398 1.00 68.19 245 ASP A O 1
ATOM 2020 N N . SER A 1 246 ? -15.524 30.250 25.914 1.00 67.12 246 SER A N 1
ATOM 2021 C CA . SER A 1 246 ? -16.868 30.418 26.505 1.00 67.12 246 SER A CA 1
ATOM 2022 C C . SER A 1 246 ? -16.894 30.686 28.016 1.00 67.12 246 SER A 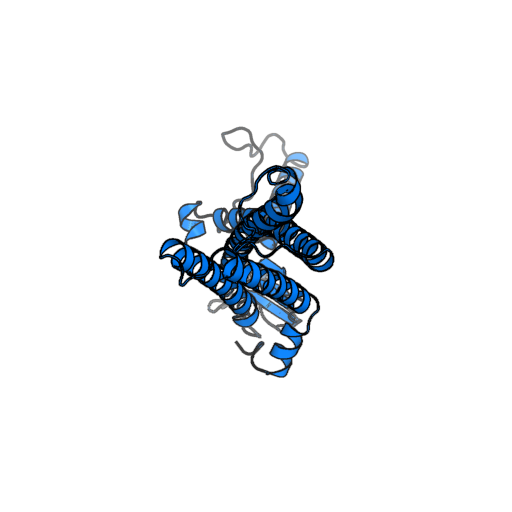C 1
ATOM 2024 O O . SER A 1 246 ? -17.888 31.202 28.527 1.00 67.12 246 SER A O 1
ATOM 2026 N N . MET A 1 247 ? -15.835 30.337 28.755 1.00 59.91 247 MET A N 1
ATOM 2027 C CA . MET A 1 247 ? -15.785 30.476 30.212 1.00 59.91 247 MET A CA 1
ATOM 2028 C C . MET A 1 247 ? -14.325 30.638 30.657 1.00 59.91 247 MET A C 1
ATOM 2030 O O . MET A 1 247 ? -13.540 29.700 30.586 1.00 59.91 247 MET A O 1
ATOM 2034 N N . THR A 1 248 ? -13.980 31.830 31.154 1.00 52.50 248 THR A N 1
ATOM 2035 C CA . THR A 1 248 ? -12.686 32.213 31.760 1.00 52.50 248 THR A CA 1
ATOM 2036 C C . THR A 1 248 ? -11.452 32.267 30.845 1.00 52.50 248 THR A C 1
ATOM 2038 O O . THR A 1 248 ? -10.595 31.394 30.890 1.00 52.50 248 THR A O 1
ATOM 2041 N N . ALA A 1 249 ? -11.231 33.421 30.207 1.00 52.00 249 ALA A N 1
ATOM 2042 C CA . ALA A 1 249 ? -9.924 33.832 29.664 1.00 52.00 249 ALA A CA 1
ATOM 2043 C C . ALA A 1 249 ? -8.821 34.046 30.740 1.00 52.00 249 ALA A C 1
ATOM 2045 O O . ALA A 1 249 ? -7.752 34.572 30.444 1.00 52.00 249 ALA A O 1
ATOM 2046 N N . HIS A 1 250 ? -9.071 33.673 32.003 1.00 52.41 250 HIS A N 1
ATOM 2047 C CA . HIS A 1 250 ? -8.164 33.890 33.137 1.00 52.41 250 HIS A CA 1
ATOM 2048 C C . HIS A 1 250 ? -7.696 32.607 33.838 1.00 52.41 250 HIS A C 1
ATOM 2050 O O . HIS A 1 250 ? -6.881 32.699 34.753 1.00 52.41 250 HIS A O 1
ATOM 2056 N N . LEU A 1 251 ? -8.169 31.418 33.448 1.00 56.06 251 LEU A N 1
ATOM 2057 C CA . LEU A 1 251 ? -7.812 30.170 34.128 1.00 56.06 251 LEU A CA 1
ATOM 2058 C C . LEU A 1 251 ? -7.492 29.066 33.114 1.00 56.06 251 LEU A C 1
ATOM 2060 O O . LEU A 1 251 ? -8.341 28.665 32.327 1.00 56.06 251 LEU A O 1
ATOM 2064 N N . SER A 1 252 ? -6.268 28.540 33.215 1.00 55.69 252 SER A N 1
ATOM 2065 C CA . SER A 1 252 ? -5.662 27.444 32.436 1.00 55.69 252 SER A CA 1
ATOM 2066 C C . SER A 1 252 ? -5.046 27.801 31.080 1.00 55.69 252 SER A C 1
ATOM 2068 O O . SER A 1 252 ? -5.245 27.116 30.084 1.00 55.69 252 SER A O 1
ATOM 2070 N N . ILE A 1 253 ? -4.207 28.832 31.072 1.00 57.09 253 ILE A N 1
ATOM 2071 C CA . ILE A 1 253 ? -3.114 28.909 30.102 1.00 57.09 253 ILE A CA 1
ATOM 2072 C C . ILE A 1 253 ? -1.999 27.980 30.604 1.00 57.09 253 ILE A C 1
ATOM 2074 O O . ILE A 1 253 ? -1.733 27.959 31.810 1.00 57.09 253 ILE A O 1
ATOM 2078 N N . ASP A 1 254 ? -1.391 27.169 29.736 1.00 59.00 254 ASP A N 1
ATOM 2079 C CA . ASP A 1 254 ? -0.188 26.427 30.130 1.00 59.00 254 ASP A CA 1
ATOM 2080 C C . ASP A 1 254 ? 0.970 27.397 30.456 1.00 59.00 254 ASP A C 1
ATOM 2082 O O . ASP A 1 254 ? 0.888 28.597 30.179 1.00 59.00 254 ASP A O 1
ATOM 2086 N N . GLU A 1 255 ? 2.062 26.909 31.056 1.00 57.00 255 GLU A N 1
ATOM 2087 C CA . GLU A 1 255 ? 3.223 27.751 31.415 1.00 57.00 255 GLU A CA 1
ATOM 2088 C C . GLU A 1 255 ? 3.822 28.517 30.211 1.00 57.00 255 GLU A C 1
ATOM 2090 O O . GLU A 1 255 ? 4.587 29.462 30.400 1.00 57.00 255 GLU A O 1
ATOM 2095 N N . ALA A 1 256 ? 3.463 28.136 28.978 1.00 61.03 256 ALA A N 1
ATOM 2096 C CA . ALA A 1 256 ? 3.913 28.730 27.725 1.00 61.03 256 ALA A CA 1
ATOM 2097 C C . ALA A 1 256 ? 2.880 29.668 27.063 1.00 61.03 256 ALA A C 1
ATOM 2099 O O . ALA A 1 256 ? 3.133 30.168 25.963 1.00 61.03 256 ALA A O 1
ATOM 2100 N N . GLY A 1 257 ? 1.735 29.934 27.696 1.00 61.62 257 GLY A N 1
ATOM 2101 C CA . GLY A 1 257 ? 0.734 30.852 27.155 1.00 61.62 257 GLY A CA 1
ATOM 2102 C C . GLY A 1 257 ? -0.191 30.244 26.085 1.00 61.62 257 GLY A C 1
ATOM 2103 O O . GLY A 1 257 ? -0.854 30.994 25.369 1.00 61.62 257 GLY A O 1
ATOM 2104 N N . GLN A 1 258 ? -0.241 28.913 25.943 1.00 61.72 258 GLN A N 1
ATOM 2105 C CA . GLN A 1 258 ? -1.075 28.209 24.960 1.00 61.72 258 GLN A CA 1
ATOM 2106 C C . GLN A 1 258 ? -2.342 27.593 25.589 1.00 61.72 258 GLN A C 1
ATOM 2108 O O . GLN A 1 258 ? -2.348 27.246 26.775 1.00 61.72 258 GLN A O 1
ATOM 2113 N N . PRO A 1 259 ? -3.427 27.432 24.799 1.00 63.22 259 PRO A N 1
ATOM 2114 C CA . PRO A 1 259 ? -4.631 26.746 25.253 1.00 63.22 259 PRO A CA 1
ATOM 2115 C C . PRO A 1 259 ? -4.342 25.270 25.585 1.00 63.22 259 PRO A C 1
ATOM 2117 O O . PRO A 1 259 ? -3.486 24.642 24.947 1.00 63.22 259 PRO A O 1
ATOM 2120 N N . PRO A 1 260 ? -5.073 24.679 26.548 1.00 69.62 260 PRO A N 1
ATOM 2121 C CA . PRO A 1 260 ? -4.848 23.307 26.982 1.00 69.62 260 PRO A CA 1
ATOM 2122 C C . PRO A 1 260 ? -5.137 22.325 25.838 1.00 69.62 260 PRO A C 1
ATOM 2124 O O . PRO A 1 260 ? -6.245 22.282 25.307 1.00 69.62 260 PRO A O 1
ATOM 2127 N N . LYS A 1 261 ? -4.143 21.505 25.475 1.00 79.31 261 LYS A N 1
ATOM 2128 C CA . LYS A 1 261 ? -4.275 20.456 24.447 1.00 79.31 261 LYS A CA 1
ATOM 2129 C C . LYS A 1 261 ? -4.658 19.113 25.051 1.00 79.31 261 LYS A C 1
ATOM 2131 O O . LYS A 1 261 ? -4.226 18.755 26.148 1.00 79.31 261 LYS A O 1
ATOM 2136 N N . PHE A 1 262 ? -5.415 18.320 24.300 1.00 85.38 262 PHE A N 1
ATOM 2137 C CA . PHE A 1 262 ? -5.764 16.961 24.678 1.00 85.38 262 PHE A CA 1
ATOM 2138 C C . PHE A 1 262 ? -4.515 16.072 24.724 1.00 85.38 262 PHE A C 1
ATOM 2140 O O . PHE A 1 262 ? -3.835 15.831 23.719 1.00 85.38 262 PHE A O 1
ATOM 2147 N N . GLN A 1 263 ? -4.226 15.528 25.905 1.00 87.44 263 GLN A N 1
ATOM 2148 C CA . GLN A 1 263 ? -3.125 14.592 26.079 1.00 87.44 263 GLN A CA 1
ATOM 2149 C C . GLN A 1 263 ? -3.522 13.208 25.557 1.00 87.44 263 GLN A C 1
ATOM 2151 O O . GLN A 1 263 ? -4.317 12.489 26.160 1.00 87.44 263 GLN A O 1
ATOM 2156 N N . TYR A 1 264 ? -2.945 12.817 24.421 1.00 90.75 264 TYR A N 1
ATOM 2157 C CA . TYR A 1 264 ? -3.216 11.517 23.818 1.00 90.75 264 TYR A CA 1
ATOM 2158 C C . TYR A 1 264 ? -2.453 10.393 24.551 1.00 90.75 264 TYR A C 1
ATOM 2160 O O . TYR A 1 264 ? -1.223 10.349 24.477 1.00 90.75 264 TYR A O 1
ATOM 2168 N N . PRO A 1 265 ? -3.146 9.442 25.209 1.00 91.31 265 PRO A N 1
ATOM 2169 C CA . PRO A 1 265 ? -2.529 8.520 26.170 1.00 91.31 265 PRO A CA 1
ATOM 2170 C C . PRO A 1 265 ? -1.627 7.449 25.540 1.00 91.31 265 PRO A C 1
ATOM 2172 O O . PRO A 1 265 ? -0.887 6.774 26.249 1.00 91.31 265 PRO A O 1
ATOM 2175 N N . TYR A 1 266 ? -1.684 7.268 24.218 1.00 93.62 266 TYR A N 1
ATOM 2176 C CA . TYR A 1 266 ? -0.885 6.263 23.511 1.00 93.62 266 TYR A CA 1
ATOM 2177 C C . TYR A 1 266 ? 0.374 6.839 22.846 1.00 93.62 266 TYR A C 1
ATOM 2179 O O . TYR A 1 266 ? 1.095 6.089 22.187 1.00 93.62 266 TYR A O 1
ATOM 2187 N N . ASP A 1 267 ? 0.655 8.140 22.985 1.00 93.75 267 ASP A N 1
ATOM 2188 C CA . ASP A 1 267 ? 1.910 8.714 22.493 1.00 93.75 267 ASP A CA 1
ATOM 2189 C C . ASP A 1 267 ? 3.052 8.447 23.483 1.00 93.75 267 ASP A C 1
ATOM 2191 O O . ASP A 1 267 ? 3.133 9.041 24.555 1.00 93.75 267 ASP A O 1
ATOM 2195 N N . LEU A 1 268 ? 3.950 7.537 23.114 1.00 94.00 268 LEU A N 1
ATOM 2196 C CA . LEU A 1 268 ? 5.113 7.140 23.907 1.00 94.00 268 LEU A CA 1
ATOM 2197 C C . LEU A 1 268 ? 6.404 7.822 23.414 1.00 94.00 268 LEU A C 1
ATOM 2199 O O . LEU A 1 268 ? 7.495 7.521 23.905 1.00 94.00 268 LEU A O 1
ATOM 2203 N N . GLY A 1 269 ? 6.320 8.721 22.433 1.00 93.69 269 GLY A N 1
ATOM 2204 C CA . GLY A 1 269 ? 7.469 9.279 21.723 1.00 93.69 269 GLY A CA 1
ATOM 2205 C C . GLY A 1 269 ? 7.918 8.415 20.538 1.00 93.69 269 GLY A C 1
ATOM 2206 O O . GLY A 1 269 ? 7.805 7.187 20.546 1.00 93.69 269 GLY A O 1
ATOM 2207 N N . ARG A 1 270 ? 8.461 9.072 19.502 1.00 92.88 270 ARG A N 1
ATOM 2208 C CA . ARG A 1 270 ? 8.634 8.525 18.137 1.00 92.88 270 ARG A CA 1
ATOM 2209 C C . ARG A 1 270 ? 9.221 7.110 18.070 1.00 92.88 270 ARG A C 1
ATOM 2211 O O . ARG A 1 270 ? 8.660 6.257 17.392 1.00 92.88 270 ARG A O 1
ATOM 2218 N N . MET A 1 271 ? 10.315 6.843 18.786 1.00 93.56 271 MET A N 1
ATOM 2219 C CA . MET A 1 271 ? 10.990 5.536 18.741 1.00 93.56 271 MET A CA 1
ATOM 2220 C C . MET A 1 271 ? 10.188 4.427 19.427 1.00 93.56 271 MET A C 1
ATOM 2222 O O . MET A 1 271 ? 10.162 3.299 18.941 1.00 93.56 271 MET A O 1
ATOM 2226 N N . ARG A 1 272 ? 9.522 4.731 20.549 1.00 95.50 272 ARG A N 1
ATOM 2227 C CA . ARG A 1 272 ? 8.659 3.760 21.237 1.00 95.50 272 ARG A CA 1
ATOM 2228 C C . ARG A 1 272 ? 7.373 3.528 20.453 1.00 95.50 272 ARG A C 1
ATOM 2230 O O . ARG A 1 272 ? 6.952 2.387 20.355 1.00 95.50 272 ARG A O 1
ATOM 2237 N N . ASN A 1 273 ? 6.824 4.569 19.830 1.00 95.19 273 ASN A N 1
ATOM 2238 C CA . ASN A 1 273 ? 5.667 4.469 18.940 1.00 95.19 273 ASN A CA 1
ATOM 2239 C C . ASN A 1 273 ? 5.944 3.577 17.727 1.00 95.19 273 ASN A C 1
ATOM 2241 O O . ASN A 1 273 ? 5.118 2.742 17.392 1.00 95.19 273 ASN A O 1
ATOM 2245 N N . PHE A 1 274 ? 7.113 3.716 17.095 1.00 93.25 274 PHE A N 1
ATOM 2246 C CA . PHE A 1 274 ? 7.490 2.881 15.952 1.00 93.25 274 PHE A CA 1
ATOM 2247 C C . PHE A 1 274 ? 7.629 1.392 16.313 1.00 93.25 274 PHE A C 1
ATOM 2249 O O . PHE A 1 274 ? 7.368 0.531 15.480 1.00 93.25 274 PHE A O 1
ATOM 2256 N N . LYS A 1 275 ? 8.031 1.079 17.552 1.00 91.94 275 LYS A N 1
ATOM 2257 C CA . LYS A 1 275 ? 8.165 -0.302 18.043 1.00 91.94 275 LYS A CA 1
ATOM 2258 C C . LYS A 1 275 ? 6.824 -0.973 18.397 1.00 91.94 275 LYS A C 1
ATOM 2260 O O . LYS A 1 275 ? 6.837 -2.173 18.654 1.00 91.94 275 LYS A O 1
ATOM 2265 N N . GLN A 1 276 ? 5.719 -0.221 18.466 1.00 87.50 276 GLN A N 1
ATOM 2266 C CA . GLN A 1 276 ? 4.375 -0.685 18.866 1.00 87.50 276 GLN A CA 1
ATOM 2267 C C . GLN A 1 276 ? 3.539 -1.179 17.684 1.00 87.50 276 GLN A C 1
ATOM 2269 O O . GLN A 1 276 ? 2.915 -2.251 17.822 1.00 87.50 276 GLN A O 1
#

Secondary structure (DSSP, 8-state):
--TT--HHHHHHHHTSHHHHHHHHHHHHHHHHHHHHHHHHS-TTT-HHHHHHHHHHHHHHHHHHHHHHHHHHS---BPPTT---TT-SS-HHHHHHSPEETTTTEEPPTT-EEETTTTEEETT--EEEGGGTEEE-TTTHHHHHHHHHHHHHHHHHHHHHHHHHHHHHHHHHHHSTT--S---S--PPPHHHHHHHHHHHHHHHHHHHHHHHHHHHHHHHHHTT--HHHHHHHHHHHHHHHHHHHHS-TTS---TTSPPPPP--TT---HHHHHT-

Foldseek 3Di:
DPLQPDPVVVVVQCPFPQNVVVVCLLVLLLVLLLVLLCQVLPLVVDVVSVVLSVVLVVLSCLLVVLLVLLLRVAAAFDQQADDDPPPPPPPVVVVVWDDDPQSNHTADPCWDQDPQSSTIGAVWQAQDSNSNGTHHDRSVVSLLSNLVSLLVSLVSSLVSLVVLLVCLVCVCVVCVPPPDDPPRRDRDDPVSSVSSVVSNCSSVVRNVPSNVVSVVSLVCLQQVHGNVRVVVQVVVQVVQVVVCVVDDPPPDQPPVRHGDGDDDPPGPGRVVSNVD

pLDDT: mean 88.94, std 13.4, range [42.25, 98.81]